Protein AF-0000000074027442 (afdb_homodimer)

Organism: NCBI:txid312168

Solvent-accessible surface area (backbone atoms only — not comparable to full-atom values): 15050 Å² total; per-residue (Å²): 118,60,79,64,65,45,50,24,51,54,37,42,52,52,26,53,53,22,44,50,54,38,48,54,45,51,54,45,58,74,74,43,85,68,52,73,50,35,48,34,10,47,52,36,33,47,49,35,27,52,52,31,47,38,49,21,50,38,41,47,37,37,67,71,70,48,75,85,58,88,45,59,66,49,28,46,51,53,33,32,75,72,61,64,40,84,58,50,67,60,54,52,48,47,54,57,50,59,71,50,52,66,49,37,74,38,62,69,56,35,52,52,51,50,50,43,38,70,74,46,49,50,61,55,52,51,52,40,51,55,49,49,48,54,53,52,51,54,56,56,66,74,90,120,59,78,64,63,46,50,23,51,54,38,42,52,51,26,51,54,23,43,50,54,38,48,54,46,51,55,45,58,75,73,44,84,69,52,72,49,37,48,33,10,47,51,36,33,48,50,33,26,53,53,31,47,38,48,22,49,37,39,46,38,37,66,73,68,49,77,86,56,87,45,58,67,48,28,47,52,52,33,34,75,72,61,63,41,84,59,50,66,59,55,55,48,48,53,57,52,60,72,50,53,65,50,38,73,37,62,70,56,34,52,51,52,50,51,43,38,68,74,48,49,50,58,54,50,51,50,40,50,54,48,48,48,54,52,51,52,52,56,57,65,74,89

Sequence (286 aa):
MDFQDTRWIQRFNNYKKALKQLEEAVELMGKRELTNLEKQGVIQAFEYTHELAWKTLKDFLENRGNTNIYGSRDATKEAFTLGLIENGEVWMQMIKSRNITSHTYDEGTADEIIGLIKDSYFEVFEEFRIKMNEFQREESKKLMDFQDTRWIQRFNNYKKALKQLEEAVELMGKRELTNLEKQGVIQAFEYTHELAWKTLKDFLENRGNTNIYGSRDATKEAFTLGLIENGEVWMQMIKSRNITSHTYDEGTADEIIGLIKDSYFEVFEEFRIKMNEFQREESKKL

Foldseek 3Di:
DDPLLVVLVVLLVVLVVLLVQLVVLLVVVVVDPDDLVSLLVNLVSLLVNLVSLLVSLQSVVVVVPDNPQDDSLSSLVVCCVVVLFPCSVLSVVSVVLSVCSVVVVPVVSSVVSSVSSNPPVSVRSVVNSVSVVVVVVVVVVVD/DDPLLVVLVVLLVVLVVLLVQLVVLLVVVVVDPDDLVSLLVNLVSLLVNLVSLLVSLQSVVVVVPDNPQDDSLSSLVVCCVVPLFPCSVLSVVSVVLSVCSVVVVPVVSSVVSSVSSNPPVSVRSVVNSVSVVVVVVVVVVVD

InterPro domains:
  IPR010235 Probable ribonuclease HepT [PF08780] (10-133)
  IPR010235 Probable ribonuclease HepT [TIGR01987] (11-129)

Structure (mmCIF, N/CA/C/O backbone):
data_AF-0000000074027442-model_v1
#
loop_
_entity.id
_entity.type
_entity.pdbx_description
1 polymer 'Nucleotidyltransferase substrate binding protein, HI0074 family'
#
loop_
_atom_site.group_PDB
_atom_site.id
_atom_site.type_symbol
_atom_site.label_atom_id
_atom_site.label_alt_id
_atom_site.label_comp_id
_atom_site.label_asym_id
_atom_site.label_entity_id
_atom_site.label_seq_id
_atom_site.pdbx_PDB_ins_code
_atom_site.Cartn_x
_atom_site.Cartn_y
_atom_site.Cartn_z
_atom_site.occupancy
_atom_site.B_iso_or_equiv
_atom_site.auth_seq_id
_atom_site.auth_comp_id
_atom_site.auth_asym_id
_atom_site.auth_atom_id
_atom_site.pdbx_PDB_model_num
ATOM 1 N N . MET A 1 1 ? 6.66 33.875 -3.982 1 46.03 1 MET A N 1
ATO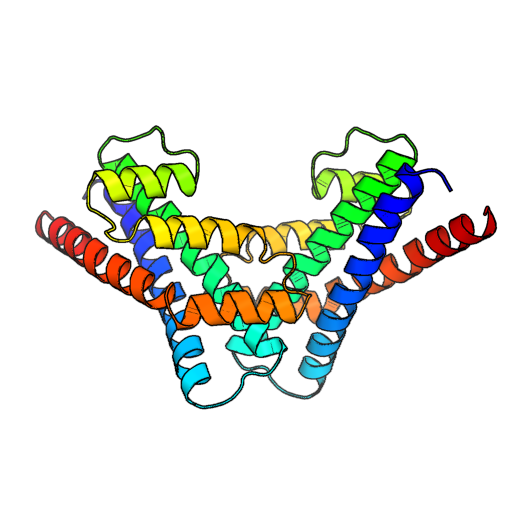M 2 C CA . MET A 1 1 ? 6.887 32.562 -3.371 1 46.03 1 MET A CA 1
ATOM 3 C C . MET A 1 1 ? 7.914 31.766 -4.164 1 46.03 1 MET A C 1
ATOM 5 O O . MET A 1 1 ? 7.789 31.625 -5.379 1 46.03 1 MET A O 1
ATOM 9 N N . ASP A 1 2 ? 9 31.516 -3.623 1 53.19 2 ASP A N 1
ATOM 10 C CA . ASP A 1 2 ? 10.055 30.812 -4.352 1 53.19 2 ASP A CA 1
ATOM 11 C C . ASP A 1 2 ? 9.633 29.391 -4.707 1 53.19 2 ASP A C 1
ATOM 13 O O . ASP A 1 2 ? 8.711 28.844 -4.109 1 53.19 2 ASP A O 1
ATOM 17 N N . PHE A 1 3 ? 10.055 28.938 -5.855 1 52.28 3 PHE A N 1
ATOM 18 C CA . PHE A 1 3 ? 9.75 27.672 -6.508 1 52.28 3 PHE A CA 1
ATOM 19 C C . PHE A 1 3 ? 9.719 26.531 -5.492 1 52.28 3 PHE A C 1
ATOM 21 O O . PHE A 1 3 ? 8.906 25.609 -5.605 1 52.28 3 PHE A O 1
ATOM 28 N N . GLN A 1 4 ? 10.633 26.562 -4.465 1 55.62 4 GLN A N 1
ATOM 29 C CA . GLN A 1 4 ? 10.781 25.531 -3.438 1 55.62 4 GLN A CA 1
ATOM 30 C C . GLN A 1 4 ? 9.602 25.547 -2.465 1 55.62 4 GLN A C 1
ATOM 32 O O . GLN A 1 4 ? 9.211 24.516 -1.935 1 55.62 4 GLN A O 1
ATOM 37 N N . ASP A 1 5 ? 8.992 26.875 -2.305 1 61.25 5 ASP A N 1
ATOM 38 C CA . ASP A 1 5 ? 7.867 27.047 -1.391 1 61.25 5 ASP A CA 1
ATOM 39 C C . ASP A 1 5 ? 6.633 26.297 -1.879 1 61.25 5 ASP A C 1
ATOM 41 O O . ASP A 1 5 ? 5.848 25.797 -1.072 1 61.25 5 ASP A O 1
ATOM 45 N N . THR A 1 6 ? 6.816 25.828 -3.072 1 80.94 6 THR A N 1
ATOM 46 C CA . THR A 1 6 ? 5.613 25.359 -3.742 1 80.94 6 THR A CA 1
ATOM 47 C C . THR A 1 6 ? 5.508 23.844 -3.654 1 80.94 6 THR A C 1
ATOM 49 O O . THR A 1 6 ? 4.406 23.281 -3.639 1 80.94 6 THR A O 1
ATOM 52 N N . ARG A 1 7 ? 6.672 23.25 -3.305 1 90 7 ARG A N 1
ATOM 53 C CA . ARG A 1 7 ? 6.645 21.797 -3.381 1 90 7 ARG A CA 1
ATOM 54 C C . ARG A 1 7 ? 5.871 21.203 -2.209 1 90 7 ARG A C 1
ATOM 56 O O . ARG A 1 7 ? 4.98 20.359 -2.402 1 90 7 ARG A O 1
ATOM 63 N N . TRP A 1 8 ? 6.191 21.719 -1.031 1 94.12 8 TRP A N 1
ATOM 64 C CA . TRP A 1 8 ? 5.516 21.125 0.121 1 94.12 8 TRP A CA 1
ATOM 65 C C . TRP A 1 8 ? 4.039 21.5 0.136 1 94.12 8 TRP A C 1
ATOM 67 O O . TRP A 1 8 ? 3.199 20.734 0.613 1 94.12 8 TRP A O 1
ATOM 77 N N . ILE A 1 9 ? 3.723 22.625 -0.482 1 94.88 9 ILE A N 1
ATOM 78 C CA . ILE A 1 9 ? 2.332 23.047 -0.538 1 94.88 9 ILE A CA 1
ATOM 79 C C . ILE A 1 9 ? 1.546 22.156 -1.484 1 94.88 9 ILE A C 1
ATOM 81 O O . ILE A 1 9 ? 0.416 21.75 -1.184 1 94.88 9 ILE A O 1
ATOM 85 N N . GLN A 1 10 ? 2.197 21.891 -2.576 1 94.75 10 GLN A N 1
ATOM 86 C CA . GLN A 1 10 ? 1.561 20.969 -3.521 1 94.75 10 GLN A CA 1
ATOM 87 C C . GLN A 1 10 ? 1.337 19.594 -2.898 1 94.75 10 GLN A C 1
ATOM 89 O O . GLN A 1 10 ? 0.254 19.031 -3.023 1 94.75 10 GLN A O 1
ATOM 94 N N . ARG A 1 11 ? 2.355 19.156 -2.248 1 96.44 11 ARG A N 1
ATOM 95 C CA . ARG A 1 11 ? 2.25 17.859 -1.593 1 96.44 11 ARG A CA 1
ATOM 96 C C . ARG A 1 11 ? 1.223 17.891 -0.466 1 96.44 11 ARG A C 1
ATOM 98 O O . ARG A 1 11 ? 0.469 16.938 -0.276 1 96.44 11 ARG A O 1
ATOM 105 N N . PHE A 1 12 ? 1.223 18.984 0.232 1 97.56 12 PHE A N 1
ATOM 106 C CA . PHE A 1 12 ? 0.261 19.156 1.313 1 97.56 12 PHE A CA 1
ATOM 107 C C . PHE A 1 12 ? -1.165 19.156 0.778 1 97.56 12 PHE A C 1
ATOM 109 O O . PHE A 1 12 ? -2.064 18.594 1.405 1 97.56 12 PHE A O 1
ATOM 116 N N . ASN A 1 13 ? -1.374 19.703 -0.36 1 97 13 ASN A N 1
ATOM 117 C CA . ASN A 1 13 ? -2.695 19.672 -0.977 1 97 13 ASN A CA 1
ATOM 118 C C . ASN A 1 13 ? -3.113 18.234 -1.324 1 97 13 ASN A C 1
ATOM 120 O O . ASN A 1 13 ? -4.277 17.875 -1.153 1 97 13 ASN A O 1
ATOM 124 N N . ASN A 1 14 ? -2.188 17.484 -1.789 1 96.94 14 ASN A N 1
ATOM 125 C CA . ASN A 1 14 ? -2.479 16.078 -2.041 1 96.94 14 ASN A CA 1
ATOM 126 C C . ASN A 1 14 ? -2.771 15.32 -0.746 1 96.94 14 ASN A C 1
ATOM 128 O O . ASN A 1 14 ? -3.633 14.445 -0.716 1 96.94 14 ASN A O 1
ATOM 132 N N . TYR A 1 15 ? -2.047 15.734 0.297 1 98.25 15 TYR A N 1
ATOM 133 C CA . TYR A 1 15 ? -2.297 15.164 1.615 1 98.25 15 TYR A CA 1
ATOM 134 C C . TYR A 1 15 ? -3.734 15.414 2.055 1 98.25 15 TYR A C 1
ATOM 136 O O . TYR A 1 15 ? -4.398 14.516 2.568 1 98.25 15 TYR A O 1
ATOM 144 N N . LYS A 1 16 ? -4.18 16.594 1.825 1 98.31 16 LYS A N 1
ATOM 145 C CA . LYS A 1 16 ? -5.543 16.938 2.219 1 98.31 16 LYS A CA 1
ATOM 146 C C . LYS A 1 16 ? -6.566 16.094 1.467 1 98.31 16 LYS A C 1
ATOM 148 O O . LYS A 1 16 ? -7.562 15.656 2.045 1 98.31 16 LYS A O 1
ATOM 153 N N . LYS A 1 17 ? -6.277 15.867 0.228 1 97.5 17 LYS A N 1
ATOM 154 C CA . LYS A 1 17 ? -7.16 15.008 -0.55 1 97.5 17 LYS A CA 1
ATOM 155 C C . LYS A 1 17 ? -7.16 13.578 -0.001 1 97.5 17 LYS A C 1
ATOM 157 O O . LYS A 1 17 ? -8.219 12.969 0.147 1 97.5 17 LYS A O 1
ATOM 162 N N . ALA A 1 18 ? -6 13.086 0.286 1 98.25 18 ALA A N 1
ATOM 163 C CA . ALA A 1 18 ? -5.852 11.742 0.843 1 98.25 18 ALA A CA 1
ATOM 164 C C . ALA A 1 18 ? -6.539 11.633 2.201 1 98.25 18 ALA A C 1
ATOM 166 O O . ALA A 1 18 ? -7.246 10.664 2.469 1 98.25 18 ALA A O 1
ATOM 167 N N . LEU A 1 19 ? -6.348 12.633 3.002 1 98.62 19 LEU A N 1
ATOM 168 C CA . LEU A 1 19 ? -6.93 12.641 4.34 1 98.62 19 LEU A CA 1
ATOM 169 C C . LEU A 1 19 ? -8.453 12.633 4.27 1 98.62 19 LEU A C 1
ATOM 171 O O . LEU A 1 19 ? -9.117 12.023 5.109 1 98.62 19 LEU A O 1
ATOM 175 N N . LYS A 1 20 ? -9 13.328 3.318 1 98.19 20 LYS A N 1
ATOM 176 C CA . LYS A 1 20 ? -10.453 13.344 3.15 1 98.19 20 LYS A CA 1
ATOM 177 C C . LYS A 1 20 ? -10.992 11.945 2.889 1 98.19 20 LYS A C 1
ATOM 179 O O . LYS A 1 20 ? -12.055 11.578 3.404 1 98.19 20 LYS A O 1
ATOM 184 N N . GLN A 1 21 ? -10.289 11.18 2.117 1 97.44 21 GLN A N 1
ATOM 185 C CA . GLN A 1 21 ? -10.695 9.805 1.86 1 97.44 21 GLN A CA 1
ATOM 186 C C . GLN A 1 21 ? -10.648 8.969 3.137 1 97.44 21 GLN A C 1
ATOM 188 O O . GLN A 1 21 ? -11.547 8.164 3.396 1 97.44 21 GLN A O 1
ATOM 193 N N . LEU A 1 22 ? -9.633 9.156 3.895 1 98.56 22 LEU A N 1
ATOM 194 C CA . LEU A 1 22 ? -9.516 8.438 5.16 1 98.56 22 LEU A CA 1
ATOM 195 C C . LEU A 1 22 ? -10.625 8.852 6.125 1 98.56 22 LEU A C 1
ATOM 197 O O . LEU A 1 22 ? -11.164 8.016 6.852 1 98.56 22 LEU A O 1
ATOM 201 N N . GLU A 1 23 ? -10.93 10.117 6.102 1 98.56 23 GLU A N 1
ATOM 202 C CA . GLU A 1 23 ? -12.016 10.633 6.93 1 98.56 23 GLU A CA 1
ATOM 203 C C . GLU A 1 23 ? -13.344 9.953 6.59 1 98.56 23 GLU A C 1
ATOM 205 O O . GLU A 1 23 ? -14.078 9.539 7.488 1 98.56 23 GLU A O 1
ATOM 210 N N . GLU A 1 24 ? -13.594 9.844 5.359 1 97.62 24 GLU A N 1
ATOM 211 C CA . GLU A 1 24 ? -14.812 9.18 4.914 1 97.62 24 GLU A CA 1
ATOM 212 C C . GLU A 1 24 ? -14.859 7.73 5.379 1 97.62 24 GLU A C 1
ATOM 214 O O . GLU A 1 24 ? -15.914 7.234 5.781 1 97.62 24 GLU A O 1
ATOM 219 N N . ALA A 1 25 ? -13.766 7.082 5.324 1 98.06 25 ALA A N 1
ATOM 220 C CA . ALA A 1 25 ? -13.68 5.691 5.766 1 98.06 25 ALA A CA 1
ATOM 221 C C . ALA A 1 25 ? -13.922 5.578 7.266 1 98.06 25 ALA A C 1
ATOM 223 O O . ALA A 1 25 ? -14.672 4.699 7.715 1 98.06 25 ALA A O 1
ATOM 224 N N . VAL A 1 26 ? -13.32 6.434 8.008 1 98 26 VAL A N 1
ATOM 225 C CA . VAL A 1 26 ? -13.461 6.422 9.461 1 98 26 VAL A CA 1
ATOM 226 C 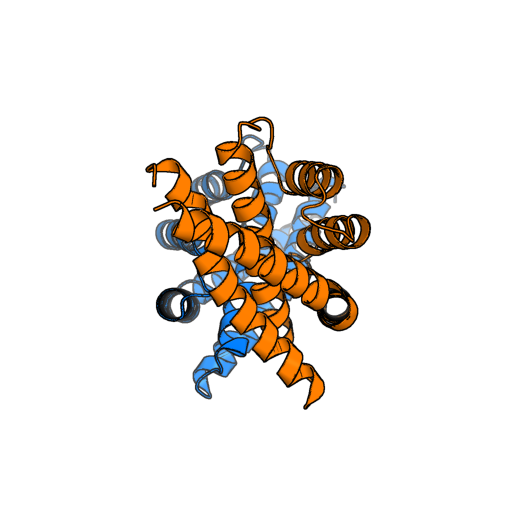C . VAL A 1 26 ? -14.914 6.703 9.836 1 98 26 VAL A C 1
ATOM 228 O O . VAL A 1 26 ? -15.461 6.078 10.75 1 98 26 VAL A O 1
ATOM 231 N N . GLU A 1 27 ? -15.492 7.637 9.133 1 97.81 27 GLU A N 1
ATOM 232 C CA . GLU A 1 27 ? -16.906 7.938 9.367 1 97.81 27 GLU A CA 1
ATOM 233 C C . GLU A 1 27 ? -17.781 6.719 9.102 1 97.81 27 GLU A C 1
ATOM 235 O O . GLU A 1 27 ? -18.719 6.441 9.859 1 97.81 27 GLU A O 1
ATOM 240 N N . LEU A 1 28 ? -17.484 6.035 8.102 1 97.81 28 LEU A N 1
ATOM 241 C CA . LEU A 1 28 ? -18.234 4.844 7.742 1 97.81 28 LEU A CA 1
ATOM 242 C C . LEU A 1 28 ? -18.125 3.773 8.82 1 97.81 28 LEU A C 1
ATOM 244 O O . LEU A 1 28 ? -19.078 3.064 9.109 1 97.81 28 LEU A O 1
ATOM 248 N N . MET A 1 29 ? -16.953 3.658 9.391 1 96.88 29 MET A N 1
ATOM 249 C CA . MET A 1 29 ? -16.703 2.691 10.461 1 96.88 29 MET A CA 1
ATOM 250 C C . MET A 1 29 ? -17.625 2.939 11.648 1 96.88 29 MET A C 1
ATOM 252 O O . MET A 1 29 ? -17.953 2.014 12.391 1 96.88 29 MET A O 1
ATOM 256 N N . GLY A 1 30 ? -17.953 4.176 11.797 1 95.81 30 GLY A N 1
ATOM 257 C CA . GLY A 1 30 ? -18.859 4.531 12.891 1 95.81 30 GLY A CA 1
ATOM 258 C C . GLY A 1 30 ? -20.297 4.191 12.609 1 95.81 30 GLY A C 1
ATOM 259 O O . GLY A 1 30 ? -21.125 4.164 13.523 1 95.81 30 GLY A O 1
ATOM 260 N N . LYS A 1 31 ? -20.609 3.875 11.359 1 97.19 31 LYS A N 1
ATOM 261 C CA . LYS A 1 31 ? -22 3.672 10.961 1 97.19 31 LYS A CA 1
ATOM 262 C C . LYS A 1 31 ? -22.328 2.186 10.859 1 97.19 31 LYS A C 1
ATOM 264 O O . LYS A 1 31 ? -23.469 1.779 11.109 1 97.19 31 LYS A O 1
ATOM 269 N N . ARG A 1 32 ? -21.359 1.381 10.43 1 96.75 32 ARG A N 1
ATOM 270 C CA . ARG A 1 32 ? -21.562 -0.052 10.25 1 96.75 32 ARG A CA 1
ATOM 271 C C . ARG A 1 32 ? -20.234 -0.8 10.211 1 96.75 32 ARG A C 1
ATOM 273 O O . ARG A 1 32 ? -19.172 -0.185 10.094 1 96.75 32 ARG A O 1
ATOM 280 N N . GLU A 1 33 ? -20.375 -2.07 10.305 1 96.69 33 GLU A N 1
ATOM 281 C CA . GLU A 1 33 ? -19.188 -2.902 10.133 1 96.69 33 GLU A CA 1
ATOM 282 C C . GLU A 1 33 ? -18.719 -2.895 8.68 1 96.69 33 GLU A C 1
ATOM 284 O O . GLU A 1 33 ? -19.531 -2.949 7.754 1 96.69 33 GLU A O 1
ATOM 289 N N . LEU A 1 34 ? -17.531 -2.83 8.523 1 97.44 34 LEU A N 1
ATOM 290 C CA . LEU A 1 34 ? -16.953 -2.834 7.184 1 97.44 34 LEU A CA 1
ATOM 291 C C . LEU A 1 34 ? -16.781 -4.262 6.676 1 97.44 34 LEU A C 1
ATOM 293 O O . LEU A 1 34 ? -16.453 -5.16 7.449 1 97.44 34 LEU A O 1
ATOM 297 N N . THR A 1 35 ? -17 -4.434 5.355 1 97 35 THR A N 1
ATOM 298 C CA . THR A 1 35 ? -16.625 -5.691 4.73 1 97 35 THR A CA 1
ATOM 299 C C . THR A 1 35 ? -15.102 -5.84 4.699 1 97 35 THR A C 1
ATOM 301 O O . THR A 1 35 ? -14.375 -4.863 4.906 1 97 35 THR A O 1
ATOM 304 N N . ASN A 1 36 ? -14.609 -6.988 4.473 1 96.94 36 ASN A N 1
ATOM 305 C CA . ASN A 1 36 ? -13.172 -7.219 4.395 1 96.94 36 ASN A CA 1
ATOM 306 C C . ASN A 1 36 ? -12.523 -6.344 3.324 1 96.94 36 ASN A C 1
ATOM 308 O O . ASN A 1 36 ? -11.445 -5.785 3.543 1 96.94 36 ASN A O 1
ATOM 312 N N . LEU A 1 37 ? -13.203 -6.246 2.227 1 98 37 LEU A N 1
ATOM 313 C CA . LEU A 1 37 ? -12.672 -5.426 1.141 1 98 37 LEU A CA 1
ATOM 314 C C . LEU A 1 37 ? -12.617 -3.959 1.544 1 98 37 LEU A C 1
ATOM 316 O O . LEU A 1 37 ? -11.641 -3.264 1.236 1 98 37 LEU A O 1
ATOM 320 N N . GLU A 1 38 ? -13.633 -3.5 2.23 1 98.38 38 GLU A N 1
ATOM 321 C CA . GLU A 1 38 ? -13.641 -2.129 2.73 1 98.38 38 GLU A CA 1
ATOM 322 C C . GLU A 1 38 ? -12.539 -1.903 3.756 1 98.38 38 GLU A C 1
ATOM 324 O O . GLU A 1 38 ? -11.914 -0.841 3.777 1 98.38 38 GLU A O 1
ATOM 329 N N . LYS A 1 39 ? -12.305 -2.9 4.562 1 98.44 39 LYS A N 1
ATOM 330 C CA . LYS A 1 39 ? -11.203 -2.812 5.52 1 98.44 39 LYS A CA 1
ATOM 331 C C . LYS A 1 39 ? -9.867 -2.609 4.809 1 98.44 39 LYS A C 1
ATOM 333 O O . LYS A 1 39 ? -9.062 -1.778 5.223 1 98.44 39 LYS A O 1
ATOM 338 N N . GLN A 1 40 ? -9.719 -3.314 3.754 1 98.44 40 GLN A N 1
ATOM 339 C CA . GLN A 1 40 ? -8.5 -3.148 2.961 1 98.44 40 GLN A CA 1
ATOM 340 C C . GLN A 1 40 ? -8.422 -1.746 2.365 1 98.44 40 GLN A C 1
ATOM 342 O O . GLN A 1 40 ? -7.332 -1.189 2.219 1 98.44 40 GLN A O 1
ATOM 347 N N . GLY A 1 41 ? -9.602 -1.254 2.041 1 98.56 41 GLY A N 1
ATOM 348 C CA . GLY A 1 41 ? -9.641 0.114 1.548 1 98.56 41 GLY A CA 1
ATOM 349 C C . GLY A 1 41 ? -9.172 1.13 2.574 1 98.56 41 GLY A C 1
ATOM 350 O O . GLY A 1 41 ? -8.469 2.086 2.236 1 98.56 41 GLY A O 1
ATOM 351 N N . VAL A 1 42 ? -9.562 0.924 3.822 1 98.69 42 VAL A N 1
ATOM 352 C CA . VAL A 1 42 ? -9.125 1.796 4.906 1 98.69 42 VAL A CA 1
ATOM 353 C C . VAL A 1 42 ? -7.602 1.755 5.02 1 98.69 42 VAL A C 1
ATOM 355 O O . VAL A 1 42 ? -6.957 2.795 5.156 1 98.69 42 VAL A O 1
ATOM 358 N N . ILE A 1 43 ? -7.086 0.59 4.961 1 98.75 43 ILE A N 1
ATOM 359 C CA . ILE A 1 43 ? -5.645 0.396 5.086 1 98.75 43 ILE A CA 1
ATOM 360 C C . ILE A 1 43 ? -4.93 1.091 3.93 1 98.75 43 ILE A C 1
ATOM 362 O O . ILE A 1 43 ? -3.908 1.753 4.133 1 98.75 43 ILE A O 1
ATOM 366 N N . GLN A 1 44 ? -5.445 1.017 2.736 1 98.5 44 GLN A N 1
ATOM 367 C CA . GLN A 1 44 ? -4.871 1.698 1.581 1 98.5 44 GLN A CA 1
ATOM 368 C C . GLN A 1 44 ? -4.863 3.211 1.781 1 98.5 44 GLN A C 1
ATOM 370 O O . GLN A 1 44 ? -3.854 3.871 1.532 1 98.5 44 GLN A O 1
ATOM 375 N N . ALA A 1 45 ? -5.996 3.746 2.234 1 98.5 45 ALA A N 1
ATOM 376 C CA . ALA A 1 45 ? -6.094 5.18 2.494 1 98.5 45 ALA A CA 1
ATOM 377 C C . ALA A 1 45 ? -5.074 5.621 3.539 1 98.5 45 ALA A C 1
ATOM 379 O O . ALA A 1 45 ? -4.457 6.68 3.408 1 98.5 45 ALA A O 1
ATOM 380 N N . PHE A 1 46 ? -4.938 4.77 4.512 1 98.69 46 PHE A N 1
ATOM 381 C CA . PHE A 1 46 ? -3.945 5.035 5.547 1 98.69 46 PHE A CA 1
ATOM 382 C C . PHE A 1 46 ? -2.543 5.078 4.953 1 98.69 46 PHE A C 1
ATOM 384 O O . PHE A 1 46 ? -1.762 5.98 5.258 1 98.69 46 PHE A O 1
ATOM 391 N N . GLU A 1 47 ? -2.262 4.141 4.102 1 98.38 47 GLU A N 1
ATOM 392 C CA . GLU A 1 47 ? -0.925 4.035 3.521 1 98.38 47 GLU A CA 1
ATOM 393 C C . GLU A 1 47 ? -0.555 5.309 2.762 1 98.38 47 GLU A C 1
ATOM 395 O O . GLU A 1 47 ? 0.489 5.91 3.021 1 98.38 47 GLU A O 1
ATOM 400 N N . TYR A 1 48 ? -1.428 5.699 1.825 1 98.19 48 TYR A N 1
ATOM 401 C CA . TYR A 1 48 ? -1.011 6.84 1.02 1 98.19 48 TYR A CA 1
ATOM 402 C C . TYR A 1 48 ? -1.112 8.133 1.816 1 98.19 48 TYR A C 1
ATOM 404 O O . TYR A 1 48 ? -0.383 9.094 1.55 1 98.19 48 TYR A O 1
ATOM 412 N N . THR A 1 49 ? -1.988 8.211 2.848 1 98.62 49 THR A N 1
ATOM 413 C CA . THR A 1 49 ? -2.045 9.391 3.707 1 98.62 49 THR A CA 1
ATOM 414 C C . THR A 1 49 ? -0.751 9.539 4.504 1 98.62 49 THR A C 1
ATOM 416 O O . THR A 1 49 ? -0.181 10.633 4.57 1 98.62 49 THR A O 1
ATOM 419 N N . HIS A 1 50 ? -0.315 8.445 5.059 1 98.44 50 HIS A N 1
ATOM 420 C CA . HIS A 1 50 ? 0.936 8.453 5.809 1 98.44 50 HIS A CA 1
ATOM 421 C C . HIS A 1 50 ? 2.109 8.844 4.918 1 98.44 50 HIS A C 1
ATOM 423 O O . HIS A 1 50 ? 2.971 9.625 5.324 1 98.44 50 HIS A O 1
ATOM 429 N N . GLU A 1 51 ? 2.133 8.305 3.717 1 97.44 51 GLU A N 1
ATOM 430 C CA . GLU A 1 51 ? 3.197 8.609 2.768 1 97.44 51 GLU A CA 1
ATOM 431 C C . GLU A 1 51 ? 3.25 10.102 2.459 1 97.44 51 GLU A C 1
ATOM 433 O O . GLU A 1 51 ? 4.32 10.711 2.502 1 97.44 51 GLU A O 1
ATOM 438 N N . LEU A 1 52 ? 2.127 10.648 2.188 1 97.69 52 LEU A N 1
ATOM 439 C CA . LEU A 1 52 ? 2.055 12.062 1.852 1 97.69 52 LEU A CA 1
ATOM 440 C C . LEU A 1 52 ? 2.404 12.93 3.059 1 97.69 52 LEU A C 1
ATOM 442 O O . LEU A 1 52 ? 3.008 13.992 2.912 1 97.69 52 LEU A O 1
ATOM 446 N N . ALA A 1 53 ? 2.045 12.445 4.246 1 97.88 53 ALA A N 1
ATOM 447 C CA . ALA A 1 53 ? 2.316 13.203 5.465 1 97.88 53 ALA A CA 1
ATOM 448 C C . ALA A 1 53 ? 3.816 13.367 5.684 1 97.88 53 ALA A C 1
ATOM 450 O O . ALA A 1 53 ? 4.309 14.492 5.812 1 97.88 53 ALA A O 1
ATOM 451 N N . TRP A 1 54 ? 4.57 12.258 5.68 1 97 54 TRP A N 1
ATOM 452 C CA . TRP A 1 54 ? 5.992 12.375 5.992 1 97 54 TRP A CA 1
ATOM 453 C C . TRP A 1 54 ? 6.746 13.055 4.859 1 97 54 TRP A C 1
ATOM 455 O O . TRP A 1 54 ? 7.734 13.758 5.094 1 97 54 TRP A O 1
ATOM 465 N N . LYS A 1 55 ? 6.266 12.906 3.623 1 96.56 55 LYS A N 1
ATOM 466 C CA . LYS A 1 55 ? 6.898 13.594 2.5 1 96.56 55 LYS A CA 1
ATOM 467 C C . LYS A 1 55 ? 6.652 15.094 2.562 1 96.56 55 LYS A C 1
ATOM 469 O O . LYS A 1 55 ? 7.52 15.891 2.189 1 96.56 55 LYS A O 1
ATOM 474 N N . THR A 1 56 ? 5.43 15.445 2.916 1 97.06 56 THR A N 1
ATOM 475 C CA . THR A 1 56 ? 5.145 16.859 3.139 1 97.06 56 THR A CA 1
ATOM 476 C C . THR A 1 56 ? 6.074 17.438 4.203 1 97.06 56 THR A C 1
ATOM 478 O O . THR A 1 56 ? 6.656 18.516 4.008 1 97.06 56 THR A O 1
ATOM 481 N N . LEU A 1 57 ? 6.184 16.719 5.293 1 95.88 57 LEU A N 1
ATOM 482 C CA . LEU A 1 57 ? 7.082 17.141 6.367 1 95.88 57 LEU A CA 1
ATOM 483 C C . LEU A 1 57 ? 8.508 17.297 5.852 1 95.88 57 LEU A C 1
ATOM 485 O O . LEU A 1 57 ? 9.172 18.297 6.152 1 95.88 57 LEU A O 1
ATOM 489 N N . LYS A 1 58 ? 8.93 16.297 5.117 1 95.62 58 LYS A N 1
ATOM 490 C CA . LYS A 1 58 ? 10.281 16.328 4.562 1 95.62 58 LYS A CA 1
ATOM 491 C C . LYS A 1 58 ? 10.492 17.562 3.682 1 95.62 58 LYS A C 1
ATOM 493 O O . LYS A 1 58 ? 11.461 18.297 3.859 1 95.62 58 LYS A O 1
ATOM 498 N N . ASP A 1 59 ? 9.617 17.781 2.721 1 95.25 59 ASP A N 1
ATOM 499 C CA . ASP A 1 59 ? 9.711 18.922 1.817 1 95.25 59 ASP A CA 1
ATOM 500 C C . ASP A 1 59 ? 9.695 20.234 2.594 1 95.25 59 ASP A C 1
ATOM 502 O O . ASP A 1 59 ? 10.422 21.172 2.256 1 95.25 59 ASP A O 1
ATOM 506 N N . PHE A 1 60 ? 8.797 20.312 3.564 1 95.06 60 PHE A N 1
ATOM 507 C CA . PHE A 1 60 ? 8.68 21.5 4.395 1 95.06 60 PHE A CA 1
ATOM 508 C C . PHE A 1 60 ? 9.992 21.781 5.121 1 95.06 60 PHE A C 1
ATOM 510 O O . PHE A 1 60 ? 10.477 22.922 5.121 1 95.06 60 PHE A O 1
ATOM 517 N N . LEU A 1 61 ? 10.57 20.766 5.715 1 94.06 61 LEU A N 1
ATOM 518 C CA . LEU A 1 61 ? 11.805 20.906 6.484 1 94.06 61 LEU A CA 1
ATOM 519 C C . LEU A 1 61 ? 12.984 21.219 5.574 1 94.06 61 LEU A C 1
ATOM 521 O O . LEU A 1 61 ? 13.852 22.031 5.93 1 94.06 61 LEU A O 1
ATOM 525 N N . GLU A 1 62 ? 12.977 20.562 4.441 1 92.69 62 GLU A N 1
ATOM 526 C CA . GLU A 1 62 ? 14.016 20.875 3.465 1 92.69 62 GLU A CA 1
ATOM 527 C C . GLU A 1 62 ? 13.945 22.328 3.014 1 92.69 62 GLU A C 1
ATOM 529 O O . GLU A 1 62 ? 14.977 22.984 2.828 1 92.69 62 GLU A O 1
ATOM 534 N N . ASN A 1 63 ? 12.766 22.719 2.783 1 90.06 63 ASN A N 1
ATOM 535 C CA . ASN A 1 63 ? 12.547 24.125 2.412 1 90.06 63 ASN A CA 1
ATOM 536 C C . ASN A 1 63 ? 13.086 25.078 3.475 1 90.06 63 ASN A C 1
ATOM 538 O O . ASN A 1 63 ? 13.43 26.219 3.17 1 90.06 63 ASN A O 1
ATOM 542 N N . ARG A 1 64 ? 13.242 24.641 4.645 1 88.31 64 ARG A N 1
ATOM 543 C CA . ARG A 1 64 ? 13.703 25.469 5.754 1 88.31 64 ARG A CA 1
ATOM 544 C C . ARG A 1 64 ? 15.164 25.172 6.082 1 88.31 64 ARG A C 1
ATOM 546 O O . ARG A 1 64 ? 15.672 25.609 7.117 1 88.31 64 ARG A O 1
ATOM 553 N N . GLY A 1 65 ? 15.789 24.281 5.262 1 88.31 65 GLY A N 1
ATOM 554 C CA . GLY A 1 65 ? 17.234 24.125 5.348 1 88.31 65 GLY A CA 1
ATOM 555 C C . GLY A 1 65 ? 17.672 22.812 5.965 1 88.31 65 GLY A C 1
ATOM 556 O O . GLY A 1 65 ? 18.875 22.547 6.078 1 88.31 65 GLY A O 1
ATOM 557 N N . ASN A 1 66 ? 16.719 22 6.402 1 86.62 66 ASN A N 1
ATOM 558 C CA . ASN A 1 66 ? 17.047 20.688 6.961 1 86.62 66 ASN A CA 1
ATOM 559 C C . ASN A 1 66 ? 17.047 19.609 5.887 1 86.62 66 ASN A C 1
ATOM 561 O O . ASN A 1 66 ? 15.984 19.094 5.504 1 86.62 66 ASN A O 1
ATOM 565 N N . THR A 1 67 ? 18.25 19.156 5.496 1 82.56 67 THR A N 1
ATOM 566 C CA . THR A 1 67 ? 18.344 18.281 4.324 1 82.56 67 THR A CA 1
ATOM 567 C C . THR A 1 67 ? 18.703 16.859 4.734 1 82.56 67 THR A C 1
ATOM 569 O O . THR A 1 67 ? 18.891 15.992 3.879 1 82.56 67 THR A O 1
ATOM 572 N N . ASN A 1 68 ? 18.75 16.547 5.953 1 87.69 68 ASN A N 1
ATOM 573 C CA . ASN A 1 68 ? 19.203 15.227 6.395 1 87.69 68 ASN A CA 1
ATOM 574 C C . ASN A 1 68 ? 18.031 14.32 6.746 1 87.69 68 ASN A C 1
ATOM 576 O O . ASN A 1 68 ? 18.062 13.617 7.758 1 87.69 68 ASN A O 1
ATOM 580 N N . ILE A 1 69 ? 16.984 14.43 5.957 1 91.81 69 ILE A N 1
ATOM 581 C CA . ILE A 1 69 ? 15.805 13.586 6.176 1 91.81 69 ILE A CA 1
ATOM 582 C C . ILE A 1 69 ? 15.727 12.523 5.078 1 91.81 69 ILE A C 1
ATOM 584 O O . ILE A 1 69 ? 15.477 12.844 3.914 1 91.81 69 ILE A O 1
ATOM 588 N N . TYR A 1 70 ? 15.883 11.25 5.438 1 91.56 70 TYR A N 1
ATOM 589 C CA . TYR A 1 70 ? 16.016 10.188 4.449 1 91.56 70 TYR A CA 1
ATOM 590 C C . TYR A 1 70 ? 14.781 9.297 4.445 1 91.56 70 TYR A C 1
ATOM 592 O O . TYR A 1 70 ? 14.578 8.508 3.518 1 91.56 70 TYR A O 1
ATOM 600 N N . GLY A 1 71 ? 13.961 9.398 5.523 1 95.12 71 GLY A N 1
ATOM 601 C CA . GLY A 1 71 ? 12.789 8.547 5.617 1 95.12 71 GLY A CA 1
ATOM 602 C C . GLY A 1 71 ? 11.773 9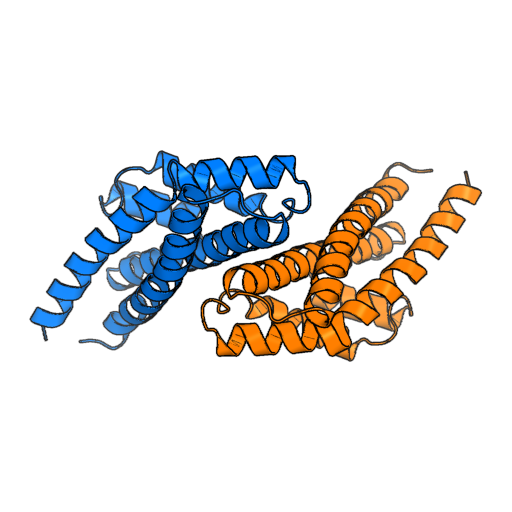.039 6.629 1 95.12 71 GLY A C 1
ATOM 603 O O . GLY A 1 71 ? 11.93 10.117 7.199 1 95.12 71 GLY A O 1
ATOM 604 N N . SER A 1 72 ? 10.75 8.258 6.723 1 96.75 72 SER A N 1
ATOM 605 C CA . SER A 1 72 ? 9.625 8.648 7.57 1 96.75 72 SER A CA 1
ATOM 606 C C . SER A 1 72 ? 10.055 8.766 9.031 1 96.75 72 SER A C 1
ATOM 608 O O . SER A 1 72 ? 9.578 9.641 9.758 1 96.75 72 SER A O 1
ATOM 610 N N . ARG A 1 73 ? 10.93 7.891 9.414 1 96.31 73 ARG A N 1
ATOM 611 C CA . ARG A 1 73 ? 11.383 7.922 10.797 1 96.31 73 ARG A CA 1
ATOM 612 C C . ARG A 1 73 ? 12.133 9.211 11.102 1 96.31 73 ARG A C 1
ATOM 614 O O . ARG A 1 73 ? 11.844 9.883 12.094 1 96.31 73 ARG A O 1
ATOM 621 N N . ASP A 1 74 ? 13.109 9.57 10.273 1 96.06 74 ASP A N 1
ATOM 622 C CA . ASP A 1 74 ? 13.859 10.812 10.43 1 96.06 74 ASP A CA 1
ATOM 623 C C . ASP A 1 74 ? 12.93 12.023 10.43 1 96.06 74 ASP A C 1
ATOM 625 O O . ASP A 1 74 ? 13.086 12.93 11.25 1 96.06 74 ASP A O 1
ATOM 629 N N . ALA A 1 75 ? 12.008 11.992 9.469 1 96.31 75 ALA A N 1
ATOM 630 C CA . ALA A 1 75 ? 11.055 13.094 9.344 1 96.31 75 ALA A CA 1
ATOM 631 C C . ALA A 1 75 ? 10.234 13.258 10.617 1 96.31 75 ALA A C 1
ATOM 633 O O . ALA A 1 75 ? 10.039 14.383 11.094 1 96.31 75 ALA A O 1
ATOM 634 N N . THR A 1 76 ? 9.797 12.133 11.164 1 96.5 76 THR A N 1
ATOM 635 C CA . THR A 1 76 ? 8.977 12.148 12.367 1 96.5 76 THR A CA 1
ATOM 636 C C . THR A 1 76 ? 9.766 12.688 13.555 1 96.5 76 THR A C 1
ATOM 638 O O . THR A 1 76 ? 9.289 13.555 14.281 1 96.5 76 THR A O 1
ATOM 641 N N . LYS A 1 77 ? 10.938 12.234 13.695 1 96.06 77 LYS A N 1
ATOM 642 C CA . LYS A 1 77 ? 11.773 12.672 14.812 1 96.06 77 LYS A CA 1
ATOM 643 C C . LYS A 1 77 ? 12.047 14.172 14.742 1 96.06 77 LYS A C 1
ATOM 645 O O . LYS A 1 77 ? 11.906 14.883 15.734 1 96.06 77 LYS A O 1
ATOM 650 N N . GLU A 1 78 ? 12.461 14.586 13.625 1 95.62 78 GLU A N 1
ATOM 651 C CA . GLU A 1 78 ? 12.766 16 13.438 1 95.62 78 GLU A CA 1
ATOM 652 C C . GLU A 1 78 ? 11.523 16.859 13.648 1 95.62 78 GLU A C 1
ATOM 654 O O . GLU A 1 78 ? 11.594 17.906 14.312 1 95.62 78 GLU A O 1
ATOM 659 N N . ALA A 1 79 ? 10.43 16.391 13.078 1 96 79 ALA A N 1
ATOM 660 C CA . ALA A 1 79 ? 9.172 17.125 13.211 1 96 79 ALA A CA 1
ATOM 661 C C . ALA A 1 79 ? 8.75 17.234 14.672 1 96 79 ALA A C 1
ATOM 663 O O . ALA A 1 79 ? 8.227 18.266 15.109 1 96 79 ALA A O 1
ATOM 664 N N . PHE A 1 80 ? 8.914 16.203 15.367 1 95.81 80 PHE A N 1
ATOM 665 C CA . PHE A 1 80 ? 8.594 16.203 16.781 1 95.81 80 PHE A CA 1
ATOM 666 C C . PHE A 1 80 ? 9.492 17.172 17.547 1 95.81 80 PHE A C 1
ATOM 668 O O . PHE A 1 80 ? 9.016 17.953 18.375 1 95.81 80 PHE A O 1
ATOM 675 N N . THR A 1 81 ? 10.766 17.141 17.266 1 94.88 81 THR A N 1
ATOM 676 C CA . THR A 1 81 ? 11.742 18 17.922 1 94.88 81 THR A CA 1
ATOM 677 C C . THR A 1 81 ? 11.414 19.469 17.688 1 94.88 81 THR A C 1
ATOM 679 O O . THR A 1 81 ? 11.57 20.297 18.594 1 94.88 81 THR A O 1
ATOM 682 N N . LEU A 1 82 ? 10.867 19.766 16.562 1 93.69 82 LEU A N 1
ATOM 683 C CA . LEU A 1 82 ? 10.609 21.141 16.172 1 93.69 82 LEU A CA 1
ATOM 684 C C . LEU A 1 82 ? 9.188 21.562 16.547 1 93.69 82 LEU A C 1
ATOM 686 O O . LEU A 1 82 ? 8.789 22.703 16.312 1 93.69 82 LEU A O 1
ATOM 690 N N . GLY A 1 83 ? 8.445 20.609 17 1 94 83 GLY A N 1
ATOM 691 C CA . GLY A 1 83 ? 7.109 20.922 17.469 1 94 83 GLY A CA 1
ATOM 692 C C . GLY A 1 83 ? 6.07 20.953 16.375 1 94 83 GLY A C 1
ATOM 693 O O . GLY A 1 83 ? 4.996 21.531 16.531 1 94 83 GLY A O 1
ATOM 694 N N . LEU A 1 84 ? 6.398 20.406 15.234 1 94.12 84 LEU A N 1
ATOM 695 C CA . LEU A 1 84 ? 5.457 20.344 14.125 1 94.12 84 LEU A CA 1
ATOM 696 C C . LEU A 1 84 ? 4.398 19.266 14.367 1 94.12 84 LEU A C 1
ATOM 698 O O . LEU A 1 84 ? 3.277 19.359 13.859 1 94.12 84 LEU A O 1
ATOM 702 N N . ILE A 1 85 ? 4.809 18.219 15.078 1 95.81 85 ILE A N 1
ATOM 703 C CA . ILE A 1 85 ? 3.861 17.219 15.547 1 95.81 85 ILE A CA 1
ATOM 704 C C . ILE A 1 85 ? 3.998 17.031 17.047 1 95.81 85 ILE A C 1
ATOM 706 O O . ILE A 1 85 ? 5.078 17.234 17.609 1 95.81 85 ILE A O 1
ATOM 710 N N . GLU A 1 86 ? 3.004 16.688 17.719 1 93.62 86 GLU A N 1
ATOM 711 C CA . GLU A 1 86 ? 3.008 16.609 19.188 1 93.62 86 GLU A CA 1
ATOM 712 C C . GLU A 1 86 ? 3.043 15.164 19.656 1 93.62 86 GLU A C 1
ATOM 714 O O . GLU A 1 86 ? 3.641 14.852 20.688 1 93.62 86 GLU A O 1
ATOM 719 N N . ASN A 1 87 ? 2.465 14.219 19.016 1 94.19 87 ASN A N 1
ATOM 720 C CA . ASN A 1 87 ? 2.359 12.82 19.438 1 94.19 87 ASN A CA 1
ATOM 721 C C . ASN A 1 87 ? 3.359 11.938 18.688 1 94.19 87 ASN A C 1
ATOM 723 O O . ASN A 1 87 ? 2.967 11.016 17.969 1 94.19 87 ASN A O 1
ATOM 727 N N . GLY A 1 88 ? 4.656 12.195 19 1 94.94 88 GLY A N 1
ATOM 728 C CA . GLY A 1 88 ? 5.723 11.484 18.312 1 94.94 88 GLY A CA 1
ATOM 729 C C . GLY A 1 88 ? 5.602 9.977 18.422 1 94.94 88 GLY A C 1
ATOM 730 O O . GLY A 1 88 ? 5.875 9.258 17.453 1 94.94 88 GLY A O 1
ATOM 731 N N . GLU A 1 89 ? 5.195 9.539 19.531 1 96.5 89 GLU A N 1
ATOM 732 C CA . GLU A 1 89 ? 5.059 8.102 19.75 1 96.5 89 GLU A CA 1
ATOM 733 C C . GLU A 1 89 ? 4.027 7.492 18.812 1 96.5 89 GLU A C 1
ATOM 735 O O . GLU A 1 89 ? 4.238 6.402 18.281 1 96.5 89 GLU A O 1
ATOM 740 N N . VAL A 1 90 ? 2.91 8.141 18.641 1 98.12 90 VAL A N 1
ATOM 741 C CA . VAL A 1 90 ? 1.862 7.66 17.734 1 98.12 90 VAL A CA 1
ATOM 742 C C . VAL A 1 90 ? 2.385 7.625 16.297 1 98.12 90 VAL A C 1
ATOM 744 O O . VAL A 1 90 ? 2.119 6.676 15.562 1 98.12 90 VAL A O 1
ATOM 747 N N . TRP A 1 91 ? 3.164 8.617 15.961 1 98 91 TRP A N 1
ATOM 748 C CA . TRP A 1 91 ? 3.736 8.664 14.617 1 98 91 TRP A CA 1
ATOM 749 C C . TRP A 1 91 ? 4.695 7.504 14.398 1 98 91 TRP A C 1
ATOM 751 O O . TRP A 1 91 ? 4.699 6.891 13.32 1 98 91 TRP A O 1
ATOM 761 N N . MET A 1 92 ? 5.449 7.219 15.453 1 97.69 92 MET A N 1
ATOM 762 C CA . MET A 1 92 ? 6.355 6.078 15.367 1 97.69 92 MET A CA 1
ATOM 763 C C . MET A 1 92 ? 5.578 4.773 15.234 1 97.69 92 MET A C 1
ATOM 765 O O . MET A 1 92 ? 5.98 3.873 14.492 1 97.69 92 MET A O 1
ATOM 769 N N . GLN A 1 93 ? 4.52 4.734 15.93 1 98 93 GLN A N 1
ATOM 770 C CA . GLN A 1 93 ? 3.652 3.566 15.836 1 98 93 GLN A CA 1
ATOM 771 C C . GLN A 1 93 ? 3.072 3.426 14.43 1 98 93 GLN A C 1
ATOM 773 O O . GLN A 1 93 ? 2.926 2.312 13.922 1 98 93 GLN A O 1
ATOM 778 N N . MET A 1 94 ? 2.736 4.512 13.773 1 98.19 94 MET A N 1
ATOM 779 C CA . MET A 1 94 ? 2.219 4.488 12.414 1 98.19 94 MET A CA 1
ATOM 780 C C . MET A 1 94 ? 3.232 3.871 11.453 1 98.19 94 MET A C 1
ATOM 782 O O . MET A 1 94 ? 2.863 3.115 10.555 1 98.19 94 MET A O 1
ATOM 786 N N . ILE A 1 95 ? 4.477 4.273 11.719 1 98 95 ILE A N 1
ATOM 787 C CA . ILE A 1 95 ? 5.531 3.754 10.859 1 98 95 ILE A CA 1
ATOM 788 C C . ILE A 1 95 ? 5.605 2.234 10.984 1 98 95 ILE A C 1
ATOM 790 O O . ILE A 1 95 ? 5.699 1.523 9.984 1 98 95 ILE A O 1
ATOM 794 N N . LYS A 1 96 ? 5.504 1.774 12.211 1 97.31 96 LYS A N 1
ATOM 795 C CA . LYS A 1 96 ? 5.516 0.334 12.453 1 97.31 96 LYS A CA 1
ATOM 796 C C . LYS A 1 96 ? 4.312 -0.341 11.797 1 97.31 96 LYS A C 1
ATOM 798 O O . LYS A 1 96 ? 4.453 -1.399 11.18 1 97.31 96 LYS A O 1
ATOM 803 N N . SER A 1 97 ? 3.174 0.24 11.938 1 98.06 97 SER A N 1
ATOM 804 C CA . SER A 1 97 ? 1.958 -0.287 11.328 1 98.06 97 SER A CA 1
ATOM 805 C C . SER A 1 97 ? 2.074 -0.333 9.805 1 98.06 97 SER A C 1
ATOM 807 O O . SER A 1 97 ? 1.715 -1.332 9.18 1 98.06 97 SER A O 1
ATOM 809 N N . ARG A 1 98 ? 2.607 0.706 9.25 1 97.31 98 ARG A N 1
ATOM 810 C CA . ARG A 1 98 ? 2.775 0.786 7.801 1 97.31 98 ARG A CA 1
ATOM 811 C C . ARG A 1 98 ? 3.66 -0.346 7.289 1 97.31 98 ARG A C 1
ATOM 813 O O . ARG A 1 98 ? 3.467 -0.837 6.176 1 97.31 98 ARG A O 1
ATOM 820 N N . ASN A 1 99 ? 4.605 -0.707 8.078 1 94.5 99 ASN A N 1
ATOM 821 C CA . ASN A 1 99 ? 5.559 -1.737 7.676 1 94.5 99 ASN A CA 1
ATOM 822 C C . ASN A 1 99 ? 4.902 -3.113 7.613 1 94.5 99 ASN A C 1
ATOM 824 O O . ASN A 1 99 ? 5.41 -4.02 6.953 1 94.5 99 ASN A O 1
ATOM 828 N N . ILE A 1 100 ? 3.787 -3.217 8.297 1 95.81 100 ILE A N 1
ATOM 829 C CA . ILE A 1 100 ? 3.201 -4.555 8.344 1 95.81 100 ILE A CA 1
ATOM 830 C C . ILE A 1 100 ? 1.907 -4.578 7.535 1 95.81 100 ILE A C 1
ATOM 832 O O . ILE A 1 100 ? 1.198 -5.59 7.52 1 95.81 100 ILE A O 1
ATOM 836 N N . THR A 1 101 ? 1.59 -3.49 6.797 1 96.38 101 THR A N 1
ATOM 837 C CA . THR A 1 101 ? 0.365 -3.445 6.008 1 96.38 101 THR A CA 1
ATOM 838 C C . THR A 1 101 ? 0.416 -4.461 4.867 1 96.38 101 THR A C 1
ATOM 840 O O . THR A 1 101 ? -0.624 -4.898 4.375 1 96.38 101 THR A O 1
ATOM 843 N N . SER A 1 102 ? 1.603 -4.891 4.469 1 93 102 SER A N 1
ATOM 844 C CA . SER A 1 102 ? 1.75 -5.887 3.412 1 93 102 SER A CA 1
ATOM 845 C C . SER A 1 102 ? 1.227 -7.246 3.863 1 93 102 SER A C 1
ATOM 847 O O . SER A 1 102 ? 1.028 -8.148 3.041 1 93 102 SER A O 1
ATOM 849 N N . HIS A 1 103 ? 0.889 -7.355 5.141 1 95.5 103 HIS A N 1
ATOM 850 C CA . HIS A 1 103 ? 0.404 -8.617 5.688 1 95.5 103 HIS A CA 1
ATOM 851 C C . HIS A 1 103 ? -1.086 -8.547 6.004 1 95.5 103 HIS A C 1
ATOM 853 O O . HIS A 1 103 ? -1.643 -9.469 6.602 1 95.5 103 HIS A O 1
ATOM 859 N N . THR A 1 104 ? -1.637 -7.543 5.555 1 96.75 104 THR A N 1
ATOM 860 C CA . THR A 1 104 ? -3.025 -7.332 5.945 1 96.75 104 THR A CA 1
ATOM 861 C C . THR A 1 104 ? -3.953 -8.273 5.184 1 96.75 104 THR A C 1
ATOM 863 O O . THR A 1 104 ? -5.164 -8.281 5.418 1 96.75 104 THR A O 1
ATOM 866 N N . TYR A 1 105 ? -3.33 -9.078 4.359 1 95.75 105 TYR A N 1
ATOM 867 C CA . TYR A 1 105 ? -4.121 -10.195 3.857 1 95.75 105 TYR A CA 1
ATOM 868 C C . TYR A 1 105 ? -4.57 -11.109 4.996 1 95.75 105 TYR A C 1
ATOM 870 O O . TYR A 1 105 ? -5.488 -11.914 4.832 1 95.75 105 TYR A O 1
ATOM 878 N N . ASP A 1 106 ? -3.887 -11.016 6.105 1 95 106 ASP A N 1
ATOM 879 C CA . ASP A 1 106 ? -4.332 -11.633 7.352 1 95 106 ASP A CA 1
ATOM 880 C C . ASP A 1 106 ? -5.371 -10.758 8.055 1 95 106 ASP A C 1
ATOM 882 O O . ASP A 1 106 ? -5.094 -9.609 8.406 1 95 106 ASP A O 1
ATOM 886 N N . GLU A 1 107 ? -6.473 -11.297 8.336 1 94.06 107 GLU A N 1
ATOM 887 C CA . GLU A 1 107 ? -7.59 -10.531 8.883 1 94.06 107 GLU A CA 1
ATOM 888 C C . GLU A 1 107 ? -7.262 -9.969 10.258 1 94.06 107 GLU A C 1
ATOM 890 O O . GLU A 1 107 ? -7.664 -8.859 10.594 1 94.06 107 GLU A O 1
ATOM 895 N N . GLY A 1 108 ? -6.617 -10.766 11.062 1 96.12 108 GLY A N 1
ATOM 896 C CA . GLY A 1 108 ? -6.238 -10.289 12.391 1 96.12 108 GLY A CA 1
ATOM 897 C C . GLY A 1 108 ? -5.352 -9.062 12.344 1 96.12 108 GLY A C 1
ATOM 898 O O . GLY A 1 108 ? -5.586 -8.102 13.078 1 96.12 108 GLY A O 1
ATOM 899 N N . THR A 1 109 ? -4.387 -9.078 11.5 1 97.06 109 THR A N 1
ATOM 900 C CA . THR A 1 109 ? -3.486 -7.938 11.328 1 97.06 109 THR A CA 1
ATOM 901 C C . THR A 1 109 ? -4.246 -6.723 10.805 1 97.06 109 THR A C 1
ATOM 903 O O . THR A 1 109 ? -4.051 -5.605 11.289 1 97.06 109 THR A O 1
ATOM 906 N N . ALA A 1 110 ? -5.137 -6.984 9.859 1 97.56 110 ALA A N 1
ATOM 907 C CA . ALA A 1 110 ? -5.945 -5.902 9.305 1 97.56 110 ALA A CA 1
ATOM 908 C C . ALA A 1 110 ? -6.785 -5.234 10.383 1 97.56 110 ALA A C 1
ATOM 910 O O . ALA A 1 110 ? -6.793 -4.004 10.508 1 97.56 110 ALA A O 1
ATOM 911 N N . ASP A 1 111 ? -7.406 -6.016 11.18 1 97.62 111 ASP A N 1
ATOM 912 C CA . ASP A 1 111 ? -8.289 -5.504 12.227 1 97.62 111 ASP A CA 1
ATOM 913 C C . ASP A 1 111 ? -7.512 -4.672 13.242 1 97.62 111 AS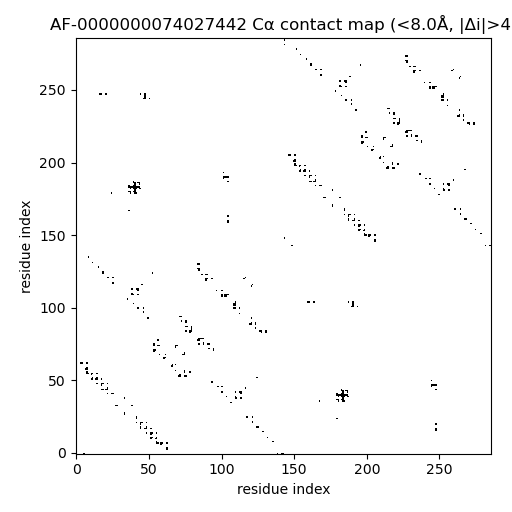P A C 1
ATOM 915 O O . ASP A 1 111 ? -8 -3.648 13.727 1 97.62 111 ASP A O 1
ATOM 919 N N . GLU A 1 112 ? -6.387 -5.141 13.539 1 97.88 112 GLU A N 1
ATOM 920 C CA . GLU A 1 112 ? -5.543 -4.414 14.484 1 97.88 112 GLU A CA 1
ATOM 921 C C . GLU A 1 112 ? -5.191 -3.027 13.961 1 97.88 112 GLU A C 1
ATOM 923 O O . GLU A 1 112 ? -5.344 -2.027 14.664 1 97.88 112 GLU A O 1
ATOM 928 N N . ILE A 1 113 ? -4.773 -2.959 12.766 1 98.19 113 ILE A N 1
ATOM 929 C CA . ILE A 1 113 ? -4.34 -1.702 12.164 1 98.19 113 ILE A CA 1
ATOM 930 C C . ILE A 1 113 ? -5.539 -0.771 11.992 1 98.19 113 ILE A C 1
ATOM 932 O O . ILE A 1 113 ? -5.441 0.43 12.258 1 98.19 113 ILE A O 1
ATOM 936 N N . ILE A 1 114 ? -6.625 -1.341 11.656 1 98.31 114 ILE A N 1
ATOM 937 C CA . ILE A 1 114 ? -7.844 -0.557 11.477 1 98.31 114 ILE A CA 1
ATOM 938 C C . ILE A 1 114 ? -8.25 0.076 12.805 1 98.31 114 ILE A C 1
ATOM 940 O O . ILE A 1 114 ? -8.648 1.242 12.852 1 98.31 114 ILE A O 1
ATOM 944 N N . GLY A 1 115 ? -8.164 -0.749 13.836 1 97.94 115 GLY A N 1
ATOM 945 C CA . GLY A 1 115 ? -8.445 -0.21 15.156 1 97.94 115 GLY A CA 1
ATOM 946 C C . GLY A 1 115 ? -7.562 0.965 15.531 1 97.94 115 GLY A C 1
ATOM 947 O O . GLY A 1 115 ? -8.039 1.97 16.062 1 97.94 115 GLY A O 1
ATOM 948 N N . LEU A 1 116 ? -6.32 0.893 15.203 1 98.44 116 LEU A N 1
ATOM 949 C CA . LEU A 1 116 ? -5.363 1.954 15.5 1 98.44 116 LEU A CA 1
ATOM 950 C C . LEU A 1 116 ? -5.66 3.197 14.664 1 98.44 116 LEU A C 1
ATOM 952 O O . LEU A 1 116 ? -5.547 4.32 15.156 1 98.44 116 LEU A O 1
ATOM 956 N N . ILE A 1 117 ? -6.035 2.969 13.438 1 98.5 117 ILE A N 1
ATOM 957 C CA . ILE A 1 117 ? -6.375 4.074 12.547 1 98.5 117 ILE A CA 1
ATOM 958 C C . ILE A 1 117 ? -7.559 4.855 13.117 1 98.5 117 ILE A C 1
ATOM 960 O O . ILE A 1 117 ? -7.512 6.082 13.211 1 98.5 117 ILE A O 1
ATOM 964 N N . LYS A 1 118 ? -8.523 4.094 13.5 1 97.81 118 LYS A N 1
ATOM 965 C CA . LYS A 1 118 ? -9.758 4.688 14.016 1 97.81 118 LYS A CA 1
ATOM 966 C C . LYS A 1 118 ? -9.516 5.395 15.344 1 97.81 118 LYS A C 1
ATOM 968 O O . LYS A 1 118 ? -9.992 6.516 15.555 1 97.81 118 LYS A O 1
ATOM 973 N N . ASP A 1 119 ? -8.688 4.824 16.156 1 96.88 119 ASP A N 1
ATOM 974 C CA . ASP A 1 119 ? -8.625 5.258 17.547 1 96.88 119 ASP A CA 1
ATOM 975 C C . ASP A 1 119 ? -7.523 6.293 17.75 1 96.88 119 ASP A C 1
ATOM 977 O O . ASP A 1 119 ? -7.551 7.059 18.719 1 96.88 119 ASP A O 1
ATOM 981 N N . SER A 1 120 ? -6.539 6.312 16.828 1 97.88 120 SER A N 1
ATOM 982 C CA . SER A 1 120 ? -5.379 7.137 17.156 1 97.88 120 SER A CA 1
ATOM 983 C C . SER A 1 120 ? -4.848 7.84 15.906 1 97.88 120 SER A C 1
ATOM 985 O O . SER A 1 120 ? -4.633 9.055 15.922 1 97.88 120 SER A O 1
ATOM 987 N N . TYR A 1 121 ? -4.676 7.164 14.844 1 98.62 121 TYR A N 1
ATOM 988 C CA . TYR A 1 121 ? -3.918 7.68 13.711 1 98.62 121 TYR A CA 1
ATOM 989 C C . TYR A 1 121 ? -4.668 8.812 13.023 1 98.62 121 TYR A C 1
ATOM 991 O O . TYR A 1 121 ? -4.066 9.812 12.625 1 98.62 121 TYR A O 1
ATOM 999 N N . PHE A 1 122 ? -5.953 8.648 12.898 1 98.62 122 PHE A N 1
ATOM 1000 C CA . PHE A 1 122 ? -6.723 9.656 12.18 1 98.62 122 PHE A CA 1
ATOM 1001 C C . PHE A 1 122 ? -6.617 11.008 12.875 1 98.62 122 PHE A C 1
ATOM 1003 O O . PHE A 1 122 ? -6.43 12.039 12.219 1 98.62 122 PHE A O 1
ATOM 1010 N N . GLU A 1 123 ? -6.699 11 14.133 1 97.94 123 GLU A N 1
ATOM 1011 C CA . GLU A 1 123 ? -6.652 12.234 14.914 1 97.94 123 GLU A CA 1
ATOM 1012 C C . GLU A 1 123 ? -5.328 12.961 14.711 1 97.94 123 GLU A C 1
ATOM 1014 O O . GLU A 1 123 ? -5.301 14.188 14.562 1 97.94 123 GLU A O 1
ATOM 1019 N N . VAL A 1 124 ? -4.242 12.242 14.672 1 98 124 VAL A N 1
ATOM 1020 C CA . VAL A 1 124 ? -2.934 12.867 14.547 1 98 124 VAL A CA 1
ATOM 1021 C C . VAL A 1 124 ? -2.748 13.398 13.133 1 98 124 VAL A C 1
ATOM 1023 O O . VAL A 1 124 ? -2.102 14.43 12.922 1 98 124 VAL A O 1
ATOM 1026 N N . PHE A 1 125 ? -3.344 12.727 12.188 1 98.5 125 PHE A N 1
ATOM 1027 C CA . PHE A 1 125 ? -3.338 13.242 10.828 1 98.5 125 PHE A CA 1
ATOM 1028 C C . PHE A 1 125 ? -4.074 14.578 10.75 1 98.5 125 PHE A C 1
ATOM 1030 O O . PHE A 1 125 ? -3.633 15.492 10.055 1 98.5 125 PHE A O 1
ATOM 1037 N N . GLU A 1 126 ? -5.176 14.648 11.43 1 98.38 126 GLU A N 1
ATOM 1038 C CA . GLU A 1 126 ? -5.949 15.883 11.469 1 98.38 126 GLU A CA 1
ATOM 1039 C C . GLU A 1 126 ? -5.164 17 12.141 1 98.38 126 GLU A C 1
ATOM 1041 O O . GLU A 1 126 ? -5.191 18.141 11.68 1 98.38 126 GLU A O 1
ATOM 1046 N N . GLU A 1 127 ? -4.531 16.656 13.234 1 98.06 127 GLU A N 1
ATOM 1047 C CA . GLU A 1 127 ? -3.689 17.641 13.906 1 98.06 127 GLU A CA 1
ATOM 1048 C C . GLU A 1 127 ? -2.602 18.172 12.977 1 98.06 127 GLU A C 1
ATOM 1050 O O . GLU A 1 127 ? -2.312 19.375 12.969 1 98.06 127 GLU A O 1
ATOM 1055 N N . PHE A 1 128 ? -2.01 17.266 12.25 1 98 128 PHE A N 1
ATOM 1056 C CA . PHE A 1 128 ? -0.981 17.641 11.281 1 98 128 PHE A CA 1
ATOM 1057 C C . PHE A 1 128 ? -1.547 18.578 10.227 1 98 128 PHE A C 1
ATOM 1059 O O . PHE A 1 128 ? -0.916 19.562 9.867 1 98 128 PHE A O 1
ATOM 1066 N N . ARG A 1 129 ? -2.736 18.219 9.719 1 98.19 129 ARG A N 1
ATOM 1067 C CA . ARG A 1 129 ? -3.389 19.078 8.734 1 98.19 129 ARG A CA 1
ATOM 1068 C C . ARG A 1 129 ? -3.564 20.5 9.266 1 98.19 129 ARG A C 1
ATOM 1070 O O . ARG A 1 129 ? -3.262 21.469 8.57 1 98.19 129 ARG A O 1
ATOM 1077 N N . ILE A 1 130 ? -4.02 20.625 10.477 1 97.69 130 ILE A N 1
ATOM 1078 C CA . ILE A 1 130 ? -4.273 21.906 11.102 1 97.69 130 ILE A CA 1
ATOM 1079 C C . ILE A 1 130 ? -2.965 22.688 11.219 1 97.69 130 ILE A C 1
ATOM 1081 O O . ILE A 1 130 ? -2.904 23.875 10.852 1 97.69 130 ILE A O 1
ATOM 1085 N N . LYS A 1 131 ? -1.964 22.016 11.672 1 96.81 131 LYS A N 1
ATOM 1086 C CA . LYS A 1 131 ? -0.661 22.656 11.859 1 96.81 131 LYS A CA 1
ATOM 1087 C C . LYS A 1 131 ? -0.096 23.156 10.531 1 96.81 131 LYS A C 1
ATOM 1089 O O . LYS A 1 131 ? 0.353 24.297 10.43 1 96.81 131 LYS A O 1
ATOM 1094 N N . MET A 1 132 ? -0.102 22.344 9.539 1 96.12 132 MET A N 1
ATOM 1095 C CA . MET A 1 132 ? 0.466 22.703 8.242 1 96.12 132 MET A CA 1
ATOM 1096 C C . MET A 1 132 ? -0.354 23.797 7.574 1 96.12 132 MET A C 1
ATOM 1098 O O . MET A 1 132 ? 0.191 24.625 6.848 1 96.12 132 MET A O 1
ATOM 1102 N N . ASN A 1 133 ? -1.66 23.719 7.809 1 96.5 133 ASN A N 1
ATOM 1103 C CA . ASN A 1 133 ? -2.514 24.766 7.277 1 96.5 133 ASN A CA 1
ATOM 1104 C C . ASN A 1 133 ? -2.1 26.141 7.805 1 96.5 133 ASN A C 1
ATOM 1106 O O . ASN A 1 133 ? -2.191 27.141 7.09 1 96.5 133 ASN A O 1
ATOM 1110 N N . GLU A 1 134 ? -1.707 26.203 9.047 1 94.94 134 GLU A N 1
ATOM 1111 C CA . GLU A 1 134 ? -1.225 27.453 9.633 1 94.94 134 GLU A CA 1
ATOM 1112 C C . GLU A 1 134 ? 0.007 27.953 8.891 1 94.94 134 GLU A C 1
ATOM 1114 O O . GLU A 1 134 ? 0.104 29.156 8.594 1 94.94 134 GLU A O 1
ATOM 1119 N N . PHE A 1 135 ? 0.91 27.031 8.594 1 92.12 135 PHE A N 1
ATOM 1120 C CA . PHE A 1 135 ? 2.123 27.406 7.879 1 92.12 135 PHE A CA 1
ATOM 1121 C C . PHE A 1 135 ? 1.805 27.812 6.445 1 92.12 135 PHE A C 1
ATOM 1123 O O . PHE A 1 135 ? 2.428 28.734 5.902 1 92.12 135 PHE A O 1
ATOM 1130 N N . GLN A 1 136 ? 0.875 27.109 5.852 1 91.19 136 GLN A N 1
ATOM 1131 C CA . GLN A 1 136 ? 0.488 27.422 4.48 1 91.19 136 GLN A CA 1
ATOM 1132 C C . GLN A 1 136 ? -0.122 28.828 4.391 1 91.19 136 GLN A C 1
ATOM 1134 O O . GLN A 1 136 ? 0.145 29.562 3.443 1 91.19 136 GLN A O 1
ATOM 1139 N N . ARG A 1 137 ? -0.922 29.188 5.379 1 90.31 137 ARG A N 1
ATOM 1140 C CA . ARG A 1 137 ? -1.54 30.516 5.43 1 90.31 137 ARG A CA 1
ATOM 1141 C C . ARG A 1 137 ? -0.487 31.594 5.605 1 90.31 137 ARG A C 1
ATOM 1143 O O . ARG A 1 137 ? -0.587 32.656 5 1 90.31 137 ARG A O 1
ATOM 1150 N N . GLU A 1 138 ? 0.44 31.328 6.426 1 86.12 138 GLU A N 1
ATOM 1151 C CA . GLU A 1 138 ? 1.514 32.281 6.664 1 86.12 138 GLU A CA 1
ATOM 1152 C C . GLU A 1 138 ? 2.35 32.5 5.402 1 86.12 138 GLU A C 1
ATOM 1154 O O . GLU A 1 138 ? 2.812 33.625 5.145 1 86.12 138 GLU A O 1
ATOM 1159 N N . GLU A 1 139 ? 2.564 31.484 4.672 1 82.12 139 GLU A N 1
ATOM 1160 C CA . GLU A 1 139 ? 3.326 31.594 3.43 1 82.12 139 GLU A CA 1
ATOM 1161 C C . GLU A 1 139 ? 2.551 32.375 2.371 1 82.12 139 GLU A C 1
ATOM 1163 O O . GLU A 1 139 ? 3.146 33.062 1.552 1 82.12 139 GLU A O 1
ATOM 1168 N N . SER A 1 140 ? 1.261 32.156 2.305 1 76.5 140 SER A N 1
ATOM 1169 C CA . SER A 1 140 ? 0.423 32.844 1.34 1 76.5 140 SER A CA 1
ATOM 1170 C C . SER A 1 140 ? 0.357 34.344 1.651 1 76.5 140 SER A C 1
ATOM 1172 O O . SER A 1 140 ? 0.138 35.156 0.754 1 76.5 140 SER A O 1
ATOM 1174 N N . LYS A 1 141 ? 0.492 34.75 2.895 1 74.75 141 LYS A N 1
ATOM 1175 C CA . LYS A 1 141 ? 0.477 36.156 3.291 1 74.75 141 LYS A CA 1
ATOM 1176 C C . LYS A 1 141 ? 1.792 36.844 2.936 1 74.75 141 LYS A C 1
ATOM 1178 O O . LYS A 1 141 ? 1.839 38.062 2.779 1 74.75 141 LYS A O 1
ATOM 1183 N N . LYS A 1 142 ? 2.777 36.094 3.041 1 66.94 142 LYS A N 1
ATOM 1184 C CA . LYS A 1 142 ? 4.066 36.688 2.682 1 66.94 142 LYS A CA 1
ATOM 1185 C C . LYS A 1 142 ? 4.117 37.031 1.195 1 66.94 142 LYS A C 1
ATOM 1187 O O . LYS A 1 142 ? 5.02 37.75 0.747 1 66.94 142 LYS A O 1
ATOM 1192 N N . LEU A 1 143 ? 3.223 36.469 0.374 1 54.25 143 LEU A N 1
ATOM 1193 C CA . LEU A 1 143 ? 3.193 36.844 -1.04 1 54.25 143 LEU A CA 1
ATOM 1194 C C . LEU A 1 143 ? 2.289 38.031 -1.277 1 54.25 143 LEU A C 1
ATOM 1196 O O . LEU A 1 143 ? 1.125 38.031 -0.871 1 54.25 143 LEU A O 1
ATOM 1200 N N . MET B 1 1 ? 13.578 -32.094 3.025 1 45.94 1 MET B N 1
ATOM 1201 C CA . MET B 1 1 ? 13.484 -30.781 2.398 1 45.94 1 MET B CA 1
ATOM 1202 C C . MET B 1 1 ? 14.367 -29.766 3.123 1 45.94 1 MET B C 1
ATOM 1204 O O . MET B 1 1 ? 14.281 -29.625 4.344 1 45.94 1 MET B O 1
ATOM 1208 N N . ASP B 1 2 ? 15.344 -29.312 2.527 1 52.94 2 ASP B N 1
ATOM 1209 C CA . ASP B 1 2 ? 16.281 -28.406 3.191 1 52.94 2 ASP B CA 1
ATOM 1210 C C . ASP B 1 2 ? 15.602 -27.109 3.586 1 52.94 2 ASP B C 1
ATOM 1212 O O . ASP B 1 2 ? 14.547 -26.766 3.053 1 52.94 2 ASP B O 1
ATOM 1216 N N . PHE B 1 3 ? 16 -26.547 4.715 1 52.28 3 PHE B N 1
ATOM 1217 C CA . PHE B 1 3 ? 15.484 -25.359 5.398 1 52.28 3 PHE B CA 1
ATOM 1218 C C . PHE B 1 3 ? 15.156 -24.25 4.402 1 52.28 3 PHE B C 1
ATOM 1220 O O . PHE B 1 3 ? 14.188 -23.516 4.574 1 52.28 3 PHE B O 1
ATOM 1227 N N . GLN B 1 4 ? 15.977 -24.094 3.314 1 54.84 4 GLN B N 1
ATOM 1228 C CA . GLN B 1 4 ? 15.852 -23.062 2.285 1 54.84 4 GLN B CA 1
ATOM 1229 C C . GLN B 1 4 ? 14.641 -23.328 1.394 1 54.84 4 GLN B C 1
ATOM 1231 O O . GLN B 1 4 ? 14.016 -22.391 0.898 1 54.84 4 GLN B O 1
ATOM 1236 N N . ASP B 1 5 ? 14.281 -24.75 1.271 1 61.03 5 ASP B N 1
ATOM 1237 C CA . ASP B 1 5 ? 13.164 -25.156 0.433 1 61.03 5 ASP B CA 1
ATOM 1238 C C . ASP B 1 5 ? 11.836 -24.656 1.003 1 61.03 5 ASP B C 1
ATOM 1240 O O . ASP B 1 5 ? 10.914 -24.328 0.252 1 61.03 5 ASP B O 1
ATOM 1244 N N . THR B 1 6 ? 12 -24.156 2.182 1 80.94 6 THR B N 1
ATOM 1245 C CA . THR B 1 6 ? 10.766 -23.938 2.932 1 80.94 6 THR B CA 1
ATOM 1246 C C . THR B 1 6 ? 10.359 -22.469 2.859 1 80.94 6 THR B C 1
ATOM 1248 O O . THR B 1 6 ? 9.164 -22.141 2.934 1 80.94 6 THR B O 1
ATOM 1251 N N . ARG B 1 7 ? 11.359 -21.656 2.426 1 89.94 7 ARG B N 1
ATOM 1252 C CA . ARG B 1 7 ? 11.047 -20.234 2.514 1 89.94 7 ARG B CA 1
ATOM 1253 C C . ARG B 1 7 ? 10.102 -19.812 1.398 1 89.94 7 ARG B C 1
ATOM 1255 O O . ARG B 1 7 ? 9.078 -19.172 1.654 1 89.94 7 ARG B O 1
ATOM 1262 N N . TRP B 1 8 ? 10.43 -20.266 0.194 1 94 8 TRP B N 1
ATOM 1263 C CA . TRP B 1 8 ? 9.578 -19.844 -0.907 1 94 8 TRP B CA 1
ATOM 1264 C C . TRP B 1 8 ? 8.203 -20.5 -0.824 1 94 8 TRP B C 1
ATOM 1266 O O . TRP B 1 8 ? 7.199 -19.922 -1.24 1 94 8 TRP B O 1
ATOM 1276 N N . ILE B 1 9 ? 8.156 -21.656 -0.204 1 94.88 9 ILE B N 1
ATOM 1277 C CA . ILE B 1 9 ? 6.887 -22.359 -0.058 1 94.88 9 ILE B CA 1
ATOM 1278 C C . ILE B 1 9 ? 6 -21.625 0.945 1 94.88 9 ILE B C 1
ATOM 1280 O O . ILE B 1 9 ? 4.797 -21.469 0.722 1 94.88 9 ILE B O 1
ATOM 1284 N N . GLN B 1 10 ? 6.66 -21.234 1.999 1 94.75 10 GLN B N 1
ATOM 1285 C CA . GLN B 1 10 ? 5.918 -20.453 2.992 1 94.75 10 GLN B CA 1
ATOM 1286 C C . GLN B 1 10 ? 5.387 -19.156 2.395 1 94.75 10 GLN B C 1
ATOM 1288 O O . GLN B 1 10 ? 4.223 -18.812 2.598 1 94.75 10 GLN B O 1
ATOM 1293 N N . ARG B 1 11 ? 6.246 -18.531 1.686 1 96.44 11 ARG B N 1
ATOM 1294 C CA . ARG B 1 11 ? 5.844 -17.281 1.047 1 96.44 11 ARG B CA 1
ATOM 1295 C C . ARG B 1 11 ? 4.773 -17.531 -0.01 1 96.44 11 ARG B C 1
ATOM 1297 O O . ARG B 1 11 ? 3.834 -16.734 -0.148 1 96.44 11 ARG B O 1
ATOM 1304 N N . PHE B 1 12 ? 4.938 -18.594 -0.722 1 97.5 12 PHE B N 1
ATOM 1305 C CA . PHE B 1 12 ? 3.961 -18.969 -1.739 1 97.5 12 PHE B CA 1
ATOM 1306 C C . PHE B 1 12 ? 2.598 -19.234 -1.11 1 97.5 12 PHE B C 1
ATOM 1308 O O . PHE B 1 12 ? 1.565 -18.875 -1.675 1 97.5 12 PHE B O 1
ATOM 1315 N N . ASN B 1 13 ? 2.578 -19.812 0.033 1 97 13 ASN B N 1
ATOM 1316 C CA . ASN B 1 13 ? 1.318 -20.031 0.736 1 97 13 ASN B CA 1
ATOM 1317 C C . ASN B 1 13 ? 0.651 -18.719 1.119 1 97 13 ASN B C 1
ATOM 1319 O O . ASN B 1 13 ? -0.571 -18.578 1.028 1 97 13 ASN B O 1
ATOM 1323 N N . ASN B 1 14 ? 1.446 -17.797 1.531 1 97 14 ASN B N 1
ATOM 1324 C CA . ASN B 1 14 ? 0.901 -16.469 1.811 1 97 14 ASN B CA 1
ATOM 1325 C C . ASN B 1 14 ? 0.381 -15.797 0.542 1 97 14 ASN B C 1
ATOM 1327 O O . ASN B 1 14 ? -0.637 -15.102 0.574 1 97 14 ASN B O 1
ATOM 1331 N N . TYR B 1 15 ? 1.098 -16.062 -0.55 1 98.25 15 TYR B N 1
ATOM 1332 C CA . TYR B 1 15 ? 0.653 -15.562 -1.845 1 98.25 15 TYR B CA 1
ATOM 1333 C C . TYR B 1 15 ? -0.731 -16.094 -2.191 1 98.25 15 TYR B C 1
ATOM 1335 O O . TYR B 1 15 ? -1.594 -15.352 -2.658 1 98.25 15 TYR B O 1
ATOM 1343 N N . LYS B 1 16 ? -0.928 -17.328 -1.94 1 98.38 16 LYS B N 1
ATOM 1344 C CA . LYS B 1 16 ? -2.219 -17.953 -2.242 1 98.38 16 LYS B CA 1
ATOM 1345 C C . LYS B 1 16 ? -3.336 -17.312 -1.42 1 98.38 16 LYS B C 1
ATOM 1347 O O . LYS B 1 16 ? -4.438 -17.094 -1.927 1 98.38 16 LYS B O 1
ATOM 1352 N N . LYS B 1 17 ? -3.014 -17.031 -0.198 1 97.56 17 LYS B N 1
ATOM 1353 C CA . LYS B 1 17 ? -3.996 -16.344 0.641 1 97.56 17 LYS B CA 1
ATOM 1354 C C . LYS B 1 17 ? -4.312 -14.961 0.099 1 97.56 17 LYS B C 1
ATOM 1356 O O . LYS B 1 17 ? -5.48 -14.562 0.024 1 97.56 17 LYS B O 1
ATOM 1361 N N . ALA B 1 18 ? -3.297 -14.242 -0.26 1 98.31 18 ALA B N 1
ATOM 1362 C CA . ALA B 1 18 ? -3.453 -12.906 -0.819 1 98.31 18 ALA B CA 1
ATOM 1363 C C . ALA B 1 18 ? -4.234 -12.945 -2.129 1 98.31 18 ALA B C 1
ATOM 1365 O O . ALA B 1 18 ? -5.137 -12.133 -2.346 1 98.31 18 ALA B O 1
ATOM 1366 N N . LEU B 1 19 ? -3.904 -13.898 -2.945 1 98.62 19 LEU B N 1
ATOM 1367 C CA . LEU B 1 19 ? -4.562 -14.031 -4.242 1 98.62 19 LEU B CA 1
ATOM 1368 C C . LEU B 1 19 ? -6.047 -14.32 -4.07 1 98.62 19 LEU B C 1
ATOM 1370 O O . LEU B 1 19 ? -6.871 -13.859 -4.863 1 98.62 19 LEU B O 1
ATOM 1374 N N . LYS B 1 20 ? -6.379 -15.102 -3.09 1 98.19 20 LYS B N 1
ATOM 1375 C CA . LYS B 1 20 ? -7.781 -15.406 -2.826 1 98.19 20 LYS B CA 1
ATOM 1376 C C . LYS B 1 20 ? -8.578 -14.141 -2.52 1 98.19 20 LYS B C 1
ATOM 1378 O O . LYS B 1 20 ? -9.719 -13.992 -2.965 1 98.19 20 LYS B O 1
ATOM 1383 N N . GLN B 1 21 ? -7.98 -13.242 -1.795 1 97.5 21 GLN B N 1
ATOM 1384 C CA . GLN B 1 21 ? -8.633 -11.977 -1.501 1 97.5 21 GLN B CA 1
ATOM 1385 C C . GLN B 1 21 ? -8.828 -11.148 -2.77 1 97.5 21 GLN B C 1
ATOM 1387 O O . GLN B 1 21 ? -9.883 -10.539 -2.963 1 97.5 21 GLN B O 1
ATOM 1392 N N . LEU B 1 22 ? -7.855 -11.148 -3.592 1 98.56 22 LEU B N 1
ATOM 1393 C CA . LEU B 1 22 ? -7.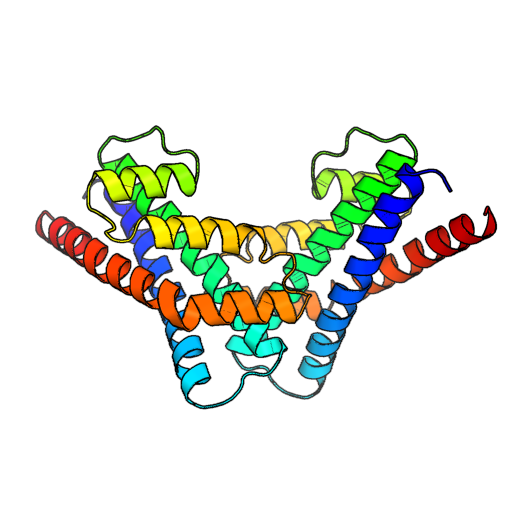965 -10.43 -4.855 1 98.56 22 LEU B CA 1
ATOM 1394 C C . LEU B 1 22 ? -9.031 -11.055 -5.75 1 98.56 22 LEU B C 1
ATOM 1396 O O . LEU B 1 22 ? -9.766 -10.344 -6.434 1 98.56 22 LEU B O 1
ATOM 1400 N N . GLU B 1 23 ? -9.078 -12.352 -5.719 1 98.56 23 GLU B N 1
ATOM 1401 C CA . GLU B 1 23 ? -10.094 -13.078 -6.477 1 98.56 23 GLU B CA 1
ATOM 1402 C C . GLU B 1 23 ? -11.5 -12.672 -6.047 1 98.56 23 GLU B C 1
ATOM 1404 O O . GLU B 1 23 ? -12.359 -12.414 -6.891 1 98.56 23 GLU B O 1
ATOM 1409 N N . GLU B 1 24 ? -11.688 -12.609 -4.797 1 97.69 24 GLU B N 1
ATOM 1410 C CA . GLU B 1 24 ? -12.984 -12.203 -4.266 1 97.69 24 GLU B CA 1
ATOM 1411 C C . GLU B 1 24 ? -13.344 -10.789 -4.715 1 97.69 24 GLU B C 1
ATOM 1413 O O . GLU B 1 24 ? -14.5 -10.508 -5.043 1 97.69 24 GLU B O 1
ATOM 1418 N N . ALA B 1 25 ? -12.398 -9.938 -4.73 1 98 25 ALA B N 1
ATOM 1419 C CA . ALA B 1 25 ? -12.617 -8.562 -5.164 1 98 25 ALA B CA 1
ATOM 1420 C C . ALA B 1 25 ? -12.984 -8.508 -6.645 1 98 25 ALA B C 1
ATOM 1422 O O . ALA B 1 25 ? -13.914 -7.797 -7.035 1 98 25 ALA B O 1
ATOM 1423 N N . VAL B 1 26 ? -12.266 -9.227 -7.438 1 98 26 VAL B N 1
ATOM 1424 C CA . VAL B 1 26 ? -12.5 -9.258 -8.875 1 98 26 VAL B CA 1
ATOM 1425 C C . VAL B 1 26 ? -13.891 -9.82 -9.156 1 98 26 VAL B C 1
ATOM 1427 O O . VAL B 1 26 ? -14.609 -9.32 -10.031 1 98 26 VAL B O 1
ATOM 1430 N N . GLU B 1 27 ? -14.227 -10.852 -8.43 1 97.81 27 GLU B N 1
ATOM 1431 C CA . GLU B 1 27 ? -15.562 -11.43 -8.57 1 97.81 27 GLU B CA 1
ATOM 1432 C C . GLU B 1 27 ? -16.641 -10.406 -8.234 1 97.81 27 GLU B C 1
ATOM 1434 O O . GLU B 1 27 ? -17.656 -10.32 -8.93 1 97.81 27 GLU B O 1
ATOM 1439 N N . LEU B 1 28 ? -16.406 -9.664 -7.254 1 97.81 28 LEU B N 1
ATOM 1440 C CA . LEU B 1 28 ? -17.375 -8.648 -6.832 1 97.81 28 LEU B CA 1
ATOM 1441 C C . LEU B 1 28 ? -17.531 -7.578 -7.91 1 97.81 28 LEU B C 1
ATOM 1443 O O . LEU B 1 28 ? -18.641 -7.078 -8.133 1 97.81 28 LEU B O 1
ATOM 1447 N N . MET B 1 29 ? -16.453 -7.242 -8.547 1 96.88 29 MET B N 1
ATOM 1448 C CA . MET B 1 29 ? -16.484 -6.254 -9.625 1 96.88 29 MET B CA 1
ATOM 1449 C C . MET B 1 29 ? -17.406 -6.688 -10.75 1 96.88 29 MET B C 1
ATOM 1451 O O . MET B 1 29 ? -17.953 -5.844 -11.461 1 96.88 29 MET B O 1
ATOM 1455 N N . GLY B 1 30 ? -17.5 -7.953 -10.891 1 95.81 30 GLY B N 1
ATOM 1456 C CA . GLY B 1 30 ? -18.375 -8.484 -11.922 1 95.81 30 GLY B CA 1
ATOM 1457 C C . GLY B 1 30 ? -19.844 -8.445 -11.539 1 95.81 30 GLY B C 1
ATOM 1458 O O . GLY B 1 30 ? -20.719 -8.578 -12.398 1 95.81 30 GLY B O 1
ATOM 1459 N N . LYS B 1 31 ? -20.109 -8.203 -10.281 1 97.25 31 LYS B N 1
ATOM 1460 C CA . LYS B 1 31 ? -21.484 -8.273 -9.789 1 97.25 31 LYS B CA 1
ATOM 1461 C C . LYS B 1 31 ? -22.094 -6.887 -9.656 1 97.25 31 LYS B C 1
ATOM 1463 O O . LYS B 1 31 ? -23.312 -6.715 -9.82 1 97.25 31 LYS B O 1
ATOM 1468 N N . ARG B 1 32 ? -21.281 -5.891 -9.289 1 96.69 32 ARG B N 1
ATOM 1469 C CA . ARG B 1 32 ? -21.766 -4.527 -9.078 1 96.69 32 ARG B CA 1
ATOM 1470 C C . ARG B 1 32 ? -20.609 -3.529 -9.125 1 96.69 32 ARG B C 1
ATOM 1472 O O . ARG B 1 32 ? -19.438 -3.916 -9.086 1 96.69 32 ARG B O 1
ATOM 1479 N N . GLU B 1 33 ? -21 -2.324 -9.195 1 96.62 33 GLU B N 1
ATOM 1480 C CA . GLU B 1 33 ? -20 -1.269 -9.102 1 96.62 33 GLU B CA 1
ATOM 1481 C C . GLU B 1 33 ? -19.438 -1.17 -7.684 1 96.62 33 GLU B C 1
ATOM 1483 O O . GLU B 1 33 ? -20.188 -1.275 -6.707 1 96.62 33 GLU B O 1
ATOM 1488 N N . LEU B 1 34 ? -18.266 -0.982 -7.613 1 97.31 34 LEU B N 1
ATOM 1489 C CA . LEU B 1 34 ? -17.609 -0.856 -6.312 1 97.31 34 LEU B CA 1
ATOM 1490 C C . LEU B 1 34 ? -17.688 0.582 -5.809 1 97.31 34 LEU B C 1
ATOM 1492 O O . LEU B 1 34 ? -17.594 1.524 -6.598 1 97.31 34 LEU B O 1
ATOM 1496 N N . THR B 1 35 ? -17.859 0.715 -4.469 1 96.94 35 THR B N 1
ATOM 1497 C CA . THR B 1 35 ? -17.688 2.029 -3.859 1 96.94 35 THR B CA 1
ATOM 1498 C C . THR B 1 35 ? -16.234 2.475 -3.93 1 96.94 35 THR B C 1
ATOM 1500 O O . THR B 1 35 ? -15.344 1.661 -4.191 1 96.94 35 THR B O 1
ATOM 1503 N N . ASN B 1 36 ? -15.969 3.695 -3.725 1 96.94 36 ASN B N 1
ATOM 1504 C CA . ASN B 1 36 ? -14.602 4.207 -3.738 1 96.94 36 ASN B CA 1
ATOM 1505 C C . ASN B 1 36 ? -13.727 3.484 -2.723 1 96.94 36 ASN B C 1
ATOM 1507 O O . ASN B 1 36 ? -12.57 3.15 -3.016 1 96.94 36 ASN B O 1
ATOM 1511 N N . LEU B 1 37 ? -14.281 3.26 -1.584 1 98 37 LEU B N 1
ATOM 1512 C CA . LEU B 1 37 ? -13.531 2.57 -0.543 1 98 37 LEU B CA 1
ATOM 1513 C C . LEU B 1 37 ? -13.211 1.139 -0.96 1 98 37 LEU B C 1
ATOM 1515 O O . LEU B 1 37 ? -12.102 0.651 -0.723 1 98 37 LEU B O 1
ATOM 1519 N N . GLU B 1 38 ? -14.164 0.487 -1.58 1 98.38 38 GLU B N 1
ATOM 1520 C CA . GLU B 1 38 ? -13.938 -0.864 -2.086 1 98.38 38 GLU B CA 1
ATOM 1521 C C . GLU B 1 38 ? -12.883 -0.873 -3.186 1 98.38 38 GLU B C 1
ATOM 1523 O O . GLU B 1 38 ? -12.062 -1.792 -3.258 1 98.38 38 GLU B O 1
ATOM 1528 N N . LYS B 1 39 ? -12.906 0.147 -3.996 1 98.38 39 LYS B N 1
ATOM 1529 C CA . LYS B 1 39 ? -11.875 0.272 -5.027 1 98.38 39 LYS B CA 1
ATOM 1530 C C . LYS B 1 39 ? -10.484 0.342 -4.406 1 98.38 39 LYS B C 1
ATOM 1532 O O . LYS B 1 39 ? -9.555 -0.318 -4.879 1 98.38 39 LYS B O 1
ATOM 1537 N N . GLN B 1 40 ? -10.398 1.073 -3.363 1 98.44 40 GLN B N 1
ATOM 1538 C CA . GLN B 1 40 ? -9.125 1.157 -2.652 1 98.44 40 GLN B CA 1
ATOM 1539 C C . GLN B 1 40 ? -8.727 -0.198 -2.072 1 98.44 40 GLN B C 1
ATOM 1541 O O . GLN B 1 40 ? -7.543 -0.526 -2.002 1 98.44 40 GLN B O 1
ATOM 1546 N N . GLY B 1 41 ? -9.766 -0.917 -1.673 1 98.56 41 GLY B N 1
ATOM 1547 C CA . GLY B 1 41 ? -9.5 -2.262 -1.188 1 98.56 41 GLY B CA 1
ATOM 1548 C C . GLY B 1 41 ? -8.906 -3.172 -2.25 1 98.56 41 GLY B C 1
ATOM 1549 O O . GLY B 1 41 ? -8.008 -3.969 -1.964 1 98.56 41 GLY B O 1
ATOM 1550 N N . VAL B 1 42 ? -9.414 -3.053 -3.469 1 98.69 42 VAL B N 1
ATOM 1551 C CA . VAL B 1 42 ? -8.875 -3.828 -4.582 1 98.69 42 VAL B CA 1
ATOM 1552 C C . VAL B 1 42 ? -7.406 -3.484 -4.797 1 98.69 42 VAL B C 1
ATOM 1554 O O . VAL B 1 42 ? -6.574 -4.375 -4.984 1 98.69 42 VAL B O 1
ATOM 1557 N N . ILE B 1 43 ? -7.125 -2.242 -4.758 1 98.75 43 ILE B N 1
ATOM 1558 C CA . ILE B 1 43 ? -5.766 -1.767 -4.98 1 98.75 43 ILE B CA 1
ATOM 1559 C C . ILE B 1 43 ? -4.848 -2.299 -3.879 1 98.75 43 ILE B C 1
ATOM 1561 O O . ILE B 1 43 ? -3.732 -2.744 -4.152 1 98.75 43 ILE B O 1
ATOM 1565 N N . GLN B 1 44 ? -5.293 -2.32 -2.648 1 98.5 44 GLN B N 1
ATOM 1566 C CA . GLN B 1 44 ? -4.52 -2.867 -1.54 1 98.5 44 GLN B CA 1
ATOM 1567 C C . GLN B 1 44 ? -4.227 -4.352 -1.753 1 98.5 44 GLN B C 1
ATOM 1569 O O . GLN B 1 44 ? -3.092 -4.797 -1.578 1 98.5 44 GLN B O 1
ATOM 1574 N N . ALA B 1 45 ? -5.258 -5.098 -2.129 1 98.56 45 ALA B N 1
ATOM 1575 C CA . ALA B 1 45 ? -5.09 -6.527 -2.393 1 98.56 45 ALA B CA 1
ATOM 1576 C C . ALA B 1 45 ? -4.07 -6.762 -3.506 1 98.56 45 ALA B C 1
ATOM 1578 O O . ALA B 1 45 ? -3.254 -7.68 -3.422 1 98.56 45 ALA B O 1
ATOM 1579 N N . PHE B 1 46 ? -4.176 -5.91 -4.484 1 98.69 46 PHE B N 1
ATOM 1580 C CA . PHE B 1 46 ? -3.219 -5.984 -5.582 1 98.69 46 PHE B CA 1
ATOM 1581 C C . PHE B 1 46 ? -1.8 -5.746 -5.082 1 98.69 46 PHE B C 1
ATOM 1583 O O . PHE B 1 46 ? -0.877 -6.477 -5.445 1 98.69 46 PHE B O 1
ATOM 1590 N N . GLU B 1 47 ? -1.65 -4.77 -4.25 1 98.38 47 GLU B N 1
ATOM 1591 C CA . GLU B 1 47 ? -0.326 -4.398 -3.758 1 98.38 47 GLU B CA 1
ATOM 1592 C C . GLU B 1 47 ? 0.337 -5.566 -3.031 1 98.38 47 GLU B C 1
ATOM 1594 O O . GLU B 1 47 ? 1.458 -5.953 -3.365 1 98.38 47 GLU B O 1
ATOM 1599 N N . TYR B 1 48 ? -0.376 -6.113 -2.035 1 98.25 48 TYR B N 1
ATOM 1600 C CA . TYR B 1 48 ? 0.31 -7.145 -1.268 1 98.25 48 TYR B CA 1
ATOM 1601 C C . TYR B 1 48 ? 0.414 -8.438 -2.064 1 98.25 48 TYR B C 1
ATOM 1603 O O . TYR B 1 48 ? 1.331 -9.234 -1.852 1 98.25 48 TYR B O 1
ATOM 1611 N N . THR B 1 49 ? -0.501 -8.695 -3.037 1 98.62 49 THR B N 1
ATOM 1612 C CA . THR B 1 49 ? -0.38 -9.867 -3.896 1 98.62 49 THR B CA 1
ATOM 1613 C C . THR B 1 49 ? 0.862 -9.766 -4.777 1 98.62 49 THR B C 1
ATOM 1615 O O . THR B 1 49 ? 1.631 -10.719 -4.891 1 98.62 49 THR B O 1
ATOM 1618 N N . HIS B 1 50 ? 1.033 -8.602 -5.359 1 98.44 50 HIS B N 1
ATOM 1619 C CA . HIS B 1 50 ? 2.207 -8.367 -6.191 1 98.44 50 HIS B CA 1
ATOM 1620 C C . HIS B 1 50 ? 3.492 -8.516 -5.387 1 98.44 50 HIS B C 1
ATOM 1622 O O . HIS B 1 50 ? 4.461 -9.117 -5.855 1 98.44 50 HIS B O 1
ATOM 1628 N N . GLU B 1 51 ? 3.488 -7.973 -4.18 1 97.5 51 GLU B N 1
ATOM 1629 C CA . GLU B 1 51 ? 4.652 -8.055 -3.307 1 97.5 51 GLU B CA 1
ATOM 1630 C C . GLU B 1 51 ? 5.02 -9.508 -3.014 1 97.5 51 GLU B C 1
ATOM 1632 O O . GLU B 1 51 ? 6.184 -9.898 -3.135 1 97.5 51 GLU B O 1
ATOM 1637 N N . LEU B 1 52 ? 4.051 -10.258 -2.668 1 97.69 52 LEU B N 1
ATOM 1638 C CA . LEU B 1 52 ? 4.285 -11.664 -2.34 1 97.69 52 LEU B CA 1
ATOM 1639 C C . LEU B 1 52 ? 4.719 -12.445 -3.574 1 97.69 52 LEU B C 1
ATOM 1641 O O . LEU B 1 52 ? 5.531 -13.367 -3.475 1 97.69 52 LEU B O 1
ATOM 1645 N N . ALA B 1 53 ? 4.191 -12.055 -4.73 1 97.88 53 ALA B N 1
ATOM 1646 C CA . ALA B 1 53 ? 4.523 -12.758 -5.969 1 97.88 53 ALA B CA 1
ATOM 1647 C C . ALA B 1 53 ? 6.012 -12.625 -6.289 1 97.88 53 ALA B C 1
ATOM 1649 O O . ALA B 1 53 ? 6.707 -13.625 -6.457 1 97.88 53 ALA B O 1
ATOM 1650 N N . TRP B 1 54 ? 6.531 -11.375 -6.332 1 97.06 54 TRP B N 1
ATOM 1651 C CA . TRP B 1 54 ? 7.922 -11.211 -6.738 1 97.06 54 TRP B CA 1
ATOM 1652 C C . TRP B 1 54 ? 8.867 -11.727 -5.66 1 97.06 54 TRP B C 1
ATOM 1654 O O . TRP B 1 54 ? 9.961 -12.219 -5.965 1 97.06 54 TRP B O 1
ATOM 1664 N N . LYS B 1 55 ? 8.453 -11.664 -4.395 1 96.56 55 LYS B N 1
ATOM 1665 C CA . LYS B 1 55 ? 9.289 -12.195 -3.32 1 96.56 55 LYS B CA 1
ATOM 1666 C C . LYS B 1 55 ? 9.336 -13.719 -3.377 1 96.56 55 LYS B C 1
ATOM 1668 O O . LYS B 1 55 ? 10.367 -14.328 -3.066 1 96.56 55 LYS B O 1
ATOM 1673 N N . THR B 1 56 ? 8.18 -14.312 -3.648 1 97.06 56 THR B N 1
ATOM 1674 C CA . THR B 1 56 ? 8.164 -15.758 -3.859 1 97.06 56 THR B CA 1
ATOM 1675 C C . THR B 1 56 ? 9.117 -16.141 -4.984 1 97.06 56 THR B C 1
ATOM 1677 O O . THR B 1 56 ? 9.914 -17.078 -4.836 1 97.06 56 THR B O 1
ATOM 1680 N N . LEU B 1 57 ? 9.008 -15.445 -6.082 1 95.88 57 LEU B N 1
ATOM 1681 C CA . LEU B 1 57 ? 9.898 -15.68 -7.215 1 95.88 57 LEU B CA 1
ATOM 1682 C C . LEU B 1 57 ? 11.359 -15.555 -6.797 1 95.88 57 LEU B C 1
ATOM 1684 O O . LEU B 1 57 ? 12.188 -16.406 -7.148 1 95.88 57 LEU B O 1
ATOM 1688 N N . LYS B 1 58 ? 11.625 -14.484 -6.094 1 95.69 58 LYS B N 1
ATOM 1689 C CA . LYS B 1 58 ? 12.992 -14.234 -5.633 1 95.69 58 LYS B CA 1
ATOM 1690 C C . LYS B 1 58 ? 13.492 -15.391 -4.773 1 95.69 58 LYS B C 1
ATOM 1692 O O . LYS B 1 58 ? 14.578 -15.93 -5.02 1 95.69 58 LYS B O 1
ATOM 1697 N N . ASP B 1 59 ? 12.75 -15.773 -3.75 1 95.19 59 ASP B N 1
ATOM 1698 C CA . ASP B 1 59 ? 13.125 -16.875 -2.863 1 95.19 59 ASP B CA 1
ATOM 1699 C C . ASP B 1 59 ? 13.32 -18.172 -3.645 1 95.19 59 ASP B C 1
ATOM 1701 O O . ASP B 1 59 ? 14.242 -18.938 -3.363 1 95.19 59 ASP B O 1
ATOM 1705 N N . PHE B 1 60 ? 12.391 -18.422 -4.551 1 95.06 60 PHE B N 1
ATOM 1706 C CA . PHE B 1 60 ? 12.453 -19.609 -5.383 1 95.06 60 PHE B CA 1
ATOM 1707 C C . PHE B 1 60 ? 13.742 -19.641 -6.195 1 95.06 60 PHE B C 1
ATOM 1709 O O . PHE B 1 60 ? 14.445 -20.656 -6.23 1 95.06 60 PHE B O 1
ATOM 1716 N N . LEU B 1 61 ? 14.07 -18.547 -6.828 1 94.06 61 LEU B N 1
ATOM 1717 C CA . LEU B 1 61 ? 15.258 -18.438 -7.676 1 94.06 61 LEU B CA 1
ATOM 1718 C C . LEU B 1 61 ? 16.531 -18.516 -6.848 1 94.06 61 LEU B C 1
ATOM 1720 O O . LEU B 1 61 ? 17.516 -19.125 -7.266 1 94.06 61 LEU B O 1
ATOM 1724 N N . GLU B 1 62 ? 16.469 -17.859 -5.715 1 92.56 62 GLU B N 1
ATOM 1725 C CA . GLU B 1 62 ? 17.609 -17.938 -4.812 1 92.56 62 GLU B CA 1
ATOM 1726 C C . GLU B 1 62 ? 17.859 -19.375 -4.371 1 92.56 62 GLU B C 1
ATOM 1728 O O . GLU B 1 62 ? 19.016 -19.812 -4.262 1 92.56 62 GLU B O 1
ATOM 1733 N N . ASN B 1 63 ? 16.797 -20 -4.062 1 90 63 ASN B N 1
ATOM 1734 C CA . ASN B 1 63 ? 16.891 -21.406 -3.689 1 90 63 ASN B CA 1
ATOM 1735 C C . ASN B 1 63 ? 17.531 -22.25 -4.793 1 90 63 ASN B C 1
ATOM 1737 O O . ASN B 1 63 ? 18.109 -23.297 -4.52 1 90 63 ASN B O 1
ATOM 1741 N N . ARG B 1 64 ? 17.531 -21.797 -5.961 1 88.19 64 ARG B N 1
ATOM 1742 C CA . ARG B 1 64 ? 18.062 -22.531 -7.105 1 88.19 64 ARG B CA 1
ATOM 1743 C C . ARG B 1 64 ? 19.406 -21.953 -7.531 1 88.19 64 ARG B C 1
ATOM 1745 O O . ARG B 1 64 ? 19.922 -22.281 -8.602 1 88.19 64 ARG B O 1
ATOM 1752 N N . GLY B 1 65 ? 19.922 -20.938 -6.75 1 88.38 65 GLY B N 1
ATOM 1753 C CA . GLY B 1 65 ? 21.297 -20.5 -6.941 1 88.38 65 GLY B CA 1
ATOM 1754 C C . GLY B 1 65 ? 21.406 -19.125 -7.57 1 88.38 65 GLY B C 1
ATOM 1755 O O . GLY B 1 65 ? 22.516 -18.625 -7.762 1 88.38 65 GLY B O 1
ATOM 1756 N N . ASN B 1 66 ? 20.281 -18.531 -7.941 1 86.69 66 ASN B N 1
ATOM 1757 C CA . ASN B 1 66 ? 20.297 -17.188 -8.508 1 86.69 66 ASN B CA 1
ATOM 1758 C C . ASN B 1 66 ? 20.156 -16.109 -7.422 1 86.69 66 ASN B C 1
ATOM 1760 O O . ASN B 1 66 ? 19.047 -15.828 -6.969 1 86.69 66 ASN B O 1
ATOM 1764 N N . THR B 1 67 ? 21.281 -15.438 -7.102 1 82.62 67 THR B N 1
ATOM 1765 C CA . THR B 1 67 ? 21.281 -14.57 -5.93 1 82.62 67 THR B CA 1
ATOM 1766 C C . THR B 1 67 ? 21.312 -13.102 -6.348 1 82.62 67 THR B C 1
ATOM 1768 O O . THR B 1 67 ? 21.391 -12.211 -5.496 1 82.62 67 THR B O 1
ATOM 1771 N N . ASN B 1 68 ? 21.234 -12.797 -7.574 1 87.81 68 ASN B N 1
ATOM 1772 C CA . ASN B 1 68 ? 21.375 -11.414 -8.031 1 87.81 68 ASN B CA 1
ATOM 1773 C C . ASN B 1 68 ? 20.031 -10.766 -8.312 1 87.81 68 ASN B C 1
ATOM 1775 O O . ASN B 1 68 ? 19.859 -10.086 -9.32 1 87.81 68 ASN B O 1
ATOM 1779 N N . ILE B 1 69 ? 19.078 -11.062 -7.449 1 91.94 69 ILE B N 1
ATOM 1780 C CA . ILE B 1 69 ? 17.75 -10.469 -7.586 1 91.94 69 ILE B CA 1
ATOM 1781 C C . ILE B 1 69 ? 17.531 -9.438 -6.484 1 91.94 69 ILE B C 1
ATOM 1783 O O . ILE B 1 69 ? 17.406 -9.789 -5.309 1 91.94 69 ILE B O 1
ATOM 1787 N N . TYR B 1 70 ? 17.406 -8.164 -6.848 1 91.5 70 TYR B N 1
ATOM 1788 C CA . TYR B 1 70 ? 17.391 -7.086 -5.863 1 91.5 70 TYR B CA 1
ATOM 1789 C C . TYR B 1 70 ? 16.016 -6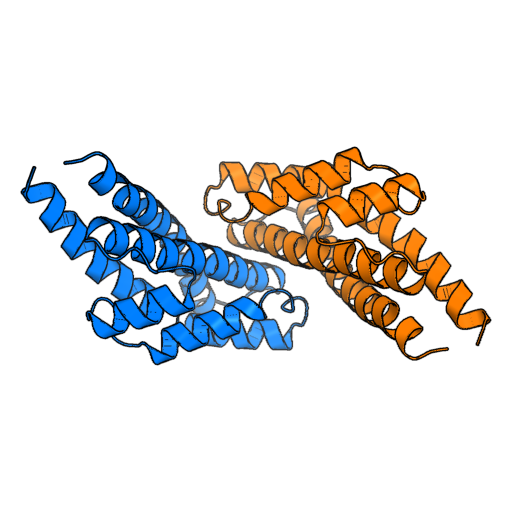.445 -5.777 1 91.5 70 TYR B C 1
ATOM 1791 O O . TYR B 1 70 ? 15.727 -5.699 -4.836 1 91.5 70 TYR B O 1
ATOM 1799 N N . GLY B 1 71 ? 15.164 -6.719 -6.793 1 95.06 71 GLY B N 1
ATOM 1800 C CA . GLY B 1 71 ? 13.844 -6.113 -6.801 1 95.06 71 GLY B CA 1
ATOM 1801 C C . GLY B 1 71 ? 12.875 -6.801 -7.746 1 95.06 71 GLY B C 1
ATOM 1802 O O . GLY B 1 71 ? 13.203 -7.836 -8.328 1 95.06 71 GLY B O 1
ATOM 1803 N N . SER B 1 72 ? 11.719 -6.246 -7.762 1 96.75 72 SER B N 1
ATOM 1804 C CA . SER B 1 72 ? 10.641 -6.852 -8.539 1 96.75 72 SER B CA 1
ATOM 1805 C C . SER B 1 72 ? 10.984 -6.887 -10.023 1 96.75 72 SER B C 1
ATOM 1807 O O . SER B 1 72 ? 10.633 -7.844 -10.719 1 96.75 72 SER B O 1
ATOM 1809 N N . ARG B 1 73 ? 11.641 -5.863 -10.453 1 96.31 73 ARG B N 1
ATOM 1810 C CA . ARG B 1 73 ? 12 -5.812 -11.867 1 96.31 73 ARG B CA 1
ATOM 1811 C C . ARG B 1 73 ? 12.969 -6.938 -12.227 1 96.31 73 ARG B C 1
ATOM 1813 O O . ARG B 1 73 ? 12.758 -7.656 -13.203 1 96.31 73 ARG B O 1
ATOM 1820 N N . ASP B 1 74 ? 14.055 -7.09 -11.469 1 96.06 74 ASP B N 1
ATOM 1821 C CA . ASP B 1 74 ? 15.023 -8.156 -11.672 1 96.06 74 ASP B CA 1
ATOM 1822 C C . ASP B 1 74 ? 14.344 -9.531 -11.625 1 96.06 74 ASP B C 1
ATOM 1824 O O . ASP B 1 74 ? 14.617 -10.391 -12.461 1 96.06 74 ASP B O 1
ATOM 1828 N N . ALA B 1 75 ? 13.492 -9.68 -10.602 1 96.31 75 ALA B N 1
ATOM 1829 C CA . ALA B 1 75 ? 12.789 -10.945 -10.422 1 96.31 75 ALA B CA 1
ATOM 1830 C C . ALA B 1 75 ? 11.938 -11.281 -11.641 1 96.31 75 ALA B C 1
ATOM 1832 O O . ALA B 1 75 ? 11.93 -12.422 -12.109 1 96.31 75 ALA B O 1
ATOM 1833 N N . THR B 1 76 ? 11.25 -10.273 -12.148 1 96.5 76 THR B N 1
ATOM 1834 C CA . THR B 1 76 ? 10.375 -10.445 -13.297 1 96.5 76 THR B CA 1
ATOM 1835 C C . THR B 1 76 ? 11.18 -10.836 -14.539 1 96.5 76 THR B C 1
ATOM 1837 O O . THR B 1 76 ? 10.828 -11.789 -15.234 1 96.5 76 THR B O 1
ATOM 1840 N N . LYS B 1 77 ? 12.227 -10.148 -14.766 1 96.06 77 LYS B N 1
ATOM 1841 C CA . LYS B 1 77 ? 13.055 -10.43 -15.93 1 96.06 77 LYS B CA 1
ATOM 1842 C C . LYS B 1 77 ? 13.617 -11.844 -15.883 1 96.06 77 LYS B C 1
ATOM 1844 O O . LYS B 1 77 ? 13.555 -12.578 -16.875 1 96.06 77 LYS B O 1
ATOM 1849 N N . GLU B 1 78 ? 14.18 -12.156 -14.797 1 95.56 78 GLU B N 1
ATOM 1850 C CA . GLU B 1 78 ? 14.766 -13.484 -14.633 1 95.56 78 GLU B CA 1
ATOM 1851 C C . GLU B 1 78 ? 13.711 -14.578 -14.773 1 95.56 78 GLU B C 1
ATOM 1853 O O . GLU B 1 78 ? 13.938 -15.586 -15.445 1 95.56 78 GLU B O 1
ATOM 1858 N N . ALA B 1 79 ? 12.586 -14.336 -14.125 1 95.94 79 ALA B N 1
ATOM 1859 C CA . ALA B 1 79 ? 11.492 -15.305 -14.172 1 95.94 79 ALA B CA 1
ATOM 1860 C C . ALA B 1 79 ? 11 -15.5 -15.609 1 95.94 79 ALA B C 1
ATOM 1862 O O . ALA B 1 79 ? 10.664 -16.609 -16.016 1 95.94 79 ALA B O 1
ATOM 1863 N N . PHE B 1 80 ? 10.914 -14.461 -16.312 1 95.81 80 PHE B N 1
ATOM 1864 C CA . PHE B 1 80 ? 10.5 -14.539 -17.703 1 95.81 80 PHE B CA 1
ATOM 1865 C C . PHE B 1 80 ? 11.523 -15.312 -18.531 1 95.81 80 PHE B C 1
ATOM 1867 O O . PHE B 1 80 ? 11.156 -16.188 -19.328 1 95.81 80 PHE B O 1
ATOM 1874 N N . THR B 1 81 ? 12.781 -15.023 -18.328 1 94.81 81 THR B N 1
ATOM 1875 C CA . THR B 1 81 ? 13.859 -15.68 -19.062 1 94.81 81 THR B CA 1
ATOM 1876 C C . THR B 1 81 ? 13.852 -17.188 -18.812 1 94.81 81 THR B C 1
ATOM 1878 O O . THR B 1 81 ? 14.102 -17.969 -19.734 1 94.81 81 THR B O 1
ATOM 1881 N N . LEU B 1 82 ? 13.453 -17.562 -17.641 1 93.62 82 LEU B N 1
ATOM 1882 C CA . LEU B 1 82 ? 13.492 -18.969 -17.25 1 93.62 82 LEU B CA 1
ATOM 1883 C C . LEU B 1 82 ? 12.164 -19.656 -17.531 1 93.62 82 LEU B C 1
ATOM 1885 O O . LEU B 1 82 ? 12.016 -20.859 -17.281 1 93.62 82 LEU B O 1
ATOM 1889 N N . GLY B 1 83 ? 11.211 -18.891 -17.922 1 93.88 83 GLY B N 1
ATOM 1890 C CA . GLY B 1 83 ? 9.938 -19.453 -18.312 1 93.88 83 GLY B CA 1
ATOM 1891 C C . GLY B 1 83 ? 9 -19.688 -17.141 1 93.88 83 GLY B C 1
ATOM 1892 O O . GLY B 1 83 ? 8.055 -20.469 -17.234 1 93.88 83 GLY B O 1
ATOM 1893 N N . LEU B 1 84 ? 9.289 -19.078 -16.016 1 94.06 84 LEU B N 1
ATOM 1894 C CA . LEU B 1 84 ? 8.43 -19.188 -14.852 1 94.06 84 LEU B CA 1
ATOM 1895 C C . LEU B 1 84 ? 7.164 -18.359 -15.016 1 94.06 84 LEU B C 1
ATOM 1897 O O . LEU B 1 84 ? 6.125 -18.672 -14.438 1 94.06 84 LEU B O 1
ATOM 1901 N N . ILE B 1 85 ? 7.301 -17.25 -15.758 1 95.75 85 ILE B N 1
ATOM 1902 C CA . ILE B 1 85 ? 6.145 -16.453 -16.156 1 95.75 85 ILE B CA 1
ATOM 1903 C C . ILE B 1 85 ? 6.141 -16.25 -17.656 1 95.75 85 ILE B C 1
ATOM 1905 O O . ILE B 1 85 ? 7.199 -16.25 -18.297 1 95.75 85 ILE B O 1
ATOM 1909 N N . GLU B 1 86 ? 5.062 -16.109 -18.25 1 93.56 86 GLU B N 1
ATOM 1910 C CA . GLU B 1 86 ? 4.953 -16.047 -19.719 1 93.56 86 GLU B CA 1
ATOM 1911 C C . GLU B 1 86 ? 4.672 -14.617 -20.172 1 93.56 86 GLU B C 1
ATOM 1913 O O . GLU B 1 86 ? 5.125 -14.211 -21.25 1 93.56 86 GLU B O 1
ATOM 1918 N N . ASN B 1 87 ? 3.961 -13.812 -19.5 1 94.25 87 ASN B N 1
ATOM 1919 C CA . ASN B 1 87 ? 3.559 -12.469 -19.906 1 94.25 87 ASN B CA 1
ATOM 1920 C C . ASN B 1 87 ? 4.414 -11.398 -19.234 1 94.25 87 ASN B C 1
ATOM 1922 O O . ASN B 1 87 ? 3.896 -10.57 -18.484 1 94.25 87 ASN B O 1
ATOM 1926 N N . GLY B 1 88 ? 5.715 -11.398 -19.625 1 94.94 88 GLY B N 1
ATOM 1927 C CA . GLY B 1 88 ? 6.668 -10.492 -19 1 94.94 88 GLY B CA 1
ATOM 1928 C C . GLY B 1 88 ? 6.242 -9.031 -19.094 1 94.94 88 GLY B C 1
ATOM 1929 O O . GLY B 1 88 ? 6.434 -8.266 -18.141 1 94.94 88 GLY B O 1
ATOM 1930 N N . GLU B 1 89 ? 5.68 -8.68 -20.172 1 96.56 89 GLU B N 1
ATOM 1931 C CA . GLU B 1 89 ? 5.246 -7.301 -20.375 1 96.56 89 GLU B CA 1
ATOM 1932 C C . GLU B 1 89 ? 4.18 -6.902 -19.359 1 96.56 89 GLU B C 1
ATOM 1934 O O . GLU B 1 89 ? 4.207 -5.789 -18.828 1 96.56 89 GLU B O 1
ATOM 1939 N N . VAL B 1 90 ? 3.227 -7.762 -19.125 1 98.12 90 VAL B N 1
ATOM 1940 C CA . VAL B 1 90 ? 2.168 -7.492 -18.156 1 98.12 90 VAL B CA 1
ATOM 1941 C C . VAL B 1 90 ? 2.768 -7.348 -16.75 1 98.12 90 VAL B C 1
ATOM 1943 O O . VAL B 1 90 ? 2.369 -6.465 -15.992 1 98.12 90 VAL B O 1
ATOM 1946 N N . TRP B 1 91 ? 3.744 -8.172 -16.469 1 98 91 TRP B N 1
ATOM 1947 C CA . TRP B 1 91 ? 4.406 -8.094 -15.172 1 98 91 TRP B CA 1
ATOM 1948 C C . TRP B 1 91 ? 5.125 -6.762 -15 1 98 91 TRP B C 1
ATOM 1950 O O . TRP B 1 91 ? 5.078 -6.152 -13.93 1 98 91 TRP B O 1
ATOM 1960 N N . MET B 1 92 ? 5.754 -6.336 -16.109 1 97.75 92 MET B N 1
ATOM 1961 C CA . MET B 1 92 ? 6.422 -5.035 -16.062 1 97.75 92 MET B CA 1
ATOM 1962 C C . MET B 1 92 ? 5.406 -3.912 -15.883 1 97.75 92 MET B C 1
ATOM 1964 O O . MET B 1 92 ? 5.672 -2.945 -15.164 1 97.75 92 MET B O 1
ATOM 1968 N N . GLN B 1 93 ? 4.309 -4.09 -16.516 1 98 93 GLN B N 1
ATOM 1969 C CA . GLN B 1 93 ? 3.234 -3.115 -16.344 1 98 93 GLN B CA 1
ATOM 1970 C C . GLN B 1 93 ? 2.732 -3.082 -14.906 1 98 93 GLN B C 1
ATOM 1972 O O . GLN B 1 93 ? 2.406 -2.016 -14.383 1 98 93 GLN B O 1
ATOM 1977 N N . MET B 1 94 ? 2.66 -4.215 -14.242 1 98.25 94 MET B N 1
ATOM 1978 C CA . MET B 1 94 ? 2.24 -4.281 -12.844 1 98.25 94 MET B CA 1
ATOM 1979 C C . MET B 1 94 ? 3.176 -3.471 -11.953 1 98.25 94 MET B C 1
ATOM 1981 O O . MET B 1 94 ? 2.727 -2.797 -11.023 1 98.25 94 MET B O 1
ATOM 1985 N N . ILE B 1 95 ? 4.453 -3.621 -12.305 1 98 95 ILE B N 1
ATOM 1986 C CA . ILE B 1 95 ? 5.445 -2.896 -11.516 1 98 95 ILE B CA 1
ATOM 1987 C C . ILE B 1 95 ? 5.207 -1.394 -11.641 1 98 95 ILE B C 1
ATOM 1989 O O . ILE B 1 95 ? 5.23 -0.669 -10.641 1 98 95 ILE B O 1
ATOM 1993 N N . LYS B 1 96 ? 4.934 -0.97 -12.852 1 97.31 96 LYS B N 1
ATOM 1994 C CA . LYS B 1 96 ? 4.645 0.442 -13.078 1 97.31 96 LYS B CA 1
ATOM 1995 C C . LYS B 1 96 ? 3.383 0.874 -12.336 1 97.31 96 LYS B C 1
ATOM 1997 O O . LYS B 1 96 ? 3.354 1.942 -11.727 1 97.31 96 LYS B O 1
ATOM 2002 N N . SER B 1 97 ? 2.375 0.081 -12.406 1 98 97 SER B N 1
ATOM 2003 C CA . SER B 1 97 ? 1.122 0.363 -11.711 1 98 97 SER B CA 1
ATOM 2004 C C . SER B 1 97 ? 1.329 0.441 -10.203 1 98 97 SER B C 1
ATOM 2006 O O . SER B 1 97 ? 0.819 1.352 -9.547 1 98 97 SER B O 1
ATOM 2008 N N . ARG B 1 98 ? 2.1 -0.476 -9.695 1 97.25 98 ARG B N 1
ATOM 2009 C CA . ARG B 1 98 ? 2.379 -0.511 -8.258 1 97.25 98 ARG B CA 1
ATOM 2010 C C . ARG B 1 98 ? 3.053 0.777 -7.801 1 97.25 98 ARG B C 1
ATOM 2012 O O . ARG B 1 98 ? 2.846 1.225 -6.672 1 97.25 98 ARG B O 1
ATOM 2019 N N . ASN B 1 99 ? 3.852 1.316 -8.648 1 94.5 99 ASN B N 1
ATOM 2020 C CA . ASN B 1 99 ? 4.605 2.518 -8.312 1 94.5 99 ASN B CA 1
ATOM 2021 C C . ASN B 1 99 ? 3.697 3.736 -8.195 1 94.5 99 ASN B C 1
ATOM 2023 O O . ASN B 1 99 ? 4.062 4.734 -7.57 1 94.5 99 ASN B O 1
ATOM 2027 N N . ILE B 1 100 ? 2.537 3.613 -8.797 1 95.75 100 ILE B N 1
ATOM 2028 C CA . ILE B 1 100 ? 1.695 4.805 -8.797 1 95.75 100 ILE B CA 1
ATOM 2029 C C . ILE B 1 100 ? 0.48 4.582 -7.902 1 95.75 100 ILE B C 1
ATOM 2031 O O . ILE B 1 100 ? -0.412 5.43 -7.832 1 95.75 100 ILE B O 1
ATOM 2035 N N . THR B 1 101 ? 0.434 3.461 -7.145 1 96.38 101 THR B N 1
ATOM 2036 C CA . THR B 1 101 ? -0.702 3.176 -6.273 1 96.38 101 THR B CA 1
ATOM 2037 C C . THR B 1 101 ? -0.78 4.191 -5.137 1 96.38 101 THR B C 1
ATOM 2039 O O . THR B 1 101 ? -1.852 4.418 -4.574 1 96.38 101 THR B O 1
ATOM 2042 N N . SER B 1 102 ? 0.326 4.852 -4.816 1 93.06 102 SER B N 1
ATOM 2043 C CA . SER B 1 102 ? 0.34 5.867 -3.771 1 93.06 102 SER B CA 1
ATOM 2044 C C . SER B 1 102 ? -0.475 7.09 -4.176 1 93.06 102 SER B C 1
ATOM 2046 O O . SER B 1 102 ? -0.795 7.934 -3.338 1 93.06 102 SER B O 1
ATOM 2048 N N . HIS B 1 103 ? -0.908 7.121 -5.434 1 95.5 103 HIS B N 1
ATOM 2049 C CA . HIS B 1 103 ? -1.672 8.258 -5.941 1 95.5 103 HIS B CA 1
ATOM 2050 C C . HIS B 1 103 ? -3.135 7.883 -6.16 1 95.5 103 HIS B C 1
ATOM 2052 O O . HIS B 1 103 ? -3.906 8.672 -6.703 1 95.5 103 HIS B O 1
ATOM 2058 N N . THR B 1 104 ? -3.441 6.789 -5.676 1 96.75 104 THR B N 1
ATOM 2059 C CA . THR B 1 104 ? -4.785 6.301 -5.973 1 96.75 104 THR B CA 1
ATOM 2060 C C . THR B 1 104 ? -5.824 7.039 -5.137 1 96.75 104 THR B C 1
ATOM 2062 O O . THR B 1 104 ? -7.027 6.809 -5.285 1 96.75 104 THR B O 1
ATOM 2065 N N . TYR B 1 105 ? -5.312 7.965 -4.363 1 95.62 105 TYR B N 1
ATOM 2066 C CA . TYR B 1 105 ? -6.273 8.906 -3.793 1 95.62 105 TYR B CA 1
ATOM 2067 C C . TYR B 1 105 ? -6.973 9.703 -4.887 1 95.62 105 TYR B C 1
ATOM 2069 O O . TYR B 1 105 ? -8.023 10.305 -4.652 1 95.62 105 TYR B O 1
ATOM 2077 N N . ASP B 1 106 ? -6.375 9.742 -6.043 1 94.88 106 ASP B N 1
ATOM 2078 C CA . ASP B 1 106 ? -7.016 10.25 -7.25 1 94.88 106 ASP B CA 1
ATOM 2079 C C . ASP B 1 106 ? -7.91 9.188 -7.891 1 94.88 106 ASP B C 1
ATOM 2081 O O . ASP B 1 106 ? -7.434 8.117 -8.266 1 94.88 106 ASP B O 1
ATOM 2085 N N . GLU B 1 107 ? -9.109 9.492 -8.094 1 93.94 107 GLU B N 1
ATOM 2086 C CA . GLU B 1 107 ? -10.086 8.516 -8.57 1 93.94 107 GLU B CA 1
ATOM 2087 C C . GLU B 1 107 ? -9.75 8.031 -9.969 1 93.94 107 GLU B C 1
ATOM 2089 O O . GLU B 1 107 ? -9.945 6.852 -10.289 1 93.94 107 GLU B O 1
ATOM 2094 N N . GLY B 1 108 ? -9.328 8.938 -10.812 1 96.06 108 GLY B N 1
ATOM 2095 C CA . GLY B 1 108 ? -8.945 8.539 -12.156 1 96.06 108 GLY B CA 1
ATOM 2096 C C . GLY B 1 108 ? -7.836 7.508 -12.18 1 96.06 108 GLY B C 1
ATOM 2097 O O . GLY B 1 108 ? -7.926 6.512 -12.906 1 96.06 108 GLY B O 1
ATOM 2098 N N . THR B 1 109 ? -6.84 7.723 -11.406 1 97.06 109 THR B N 1
ATOM 2099 C CA . THR B 1 109 ? -5.727 6.789 -11.297 1 97.06 109 THR B CA 1
ATOM 2100 C C . THR B 1 109 ? -6.195 5.449 -10.734 1 97.06 109 THR B C 1
ATOM 2102 O O . THR B 1 109 ? -5.812 4.391 -11.242 1 97.06 109 THR B O 1
ATOM 2105 N N . ALA B 1 110 ? -7.047 5.531 -9.734 1 97.56 110 ALA B N 1
ATOM 2106 C CA . ALA B 1 110 ? -7.586 4.316 -9.133 1 97.56 110 ALA B CA 1
ATOM 2107 C C . ALA B 1 110 ? -8.352 3.484 -10.164 1 97.56 110 ALA B C 1
ATOM 2109 O O . ALA B 1 110 ? -8.125 2.279 -10.289 1 97.56 110 ALA B O 1
ATOM 2110 N N . ASP B 1 111 ? -9.156 4.129 -10.906 1 97.56 111 ASP B N 1
ATOM 2111 C CA . ASP B 1 111 ? -9.992 3.443 -11.898 1 97.56 111 ASP B CA 1
ATOM 2112 C C . ASP B 1 111 ? -9.133 2.775 -12.969 1 97.56 111 ASP B C 1
ATOM 2114 O O . ASP B 1 111 ? -9.438 1.669 -13.414 1 97.56 111 ASP B O 1
ATOM 2118 N N . GLU B 1 112 ? -8.148 3.459 -13.336 1 97.81 112 GLU B N 1
ATOM 2119 C CA . GLU B 1 112 ? -7.246 2.904 -14.336 1 97.81 112 GLU B CA 1
ATOM 2120 C C . GLU B 1 112 ? -6.59 1.619 -13.844 1 97.81 112 GLU B C 1
ATOM 2122 O O . GLU B 1 112 ? -6.586 0.606 -14.547 1 97.81 112 GLU B O 1
ATOM 2127 N N . ILE B 1 113 ? -6.094 1.636 -12.688 1 98.12 113 ILE B N 1
ATOM 2128 C CA . ILE B 1 113 ? -5.383 0.495 -12.125 1 98.12 113 ILE B CA 1
ATOM 2129 C C . ILE B 1 113 ? -6.359 -0.654 -11.875 1 98.12 113 ILE B C 1
ATOM 2131 O O . ILE B 1 113 ? -6.043 -1.813 -12.156 1 98.12 113 ILE B O 1
ATOM 2135 N N . ILE B 1 114 ? -7.516 -0.307 -11.461 1 98.25 114 ILE B N 1
ATOM 2136 C CA . ILE B 1 114 ? -8.539 -1.314 -11.211 1 98.25 114 ILE B CA 1
ATOM 2137 C C . ILE B 1 114 ? -8.898 -2.025 -12.516 1 98.25 114 ILE B C 1
ATOM 2139 O O . ILE B 1 114 ? -9.062 -3.246 -12.539 1 98.25 114 ILE B O 1
ATOM 2143 N N . GLY B 1 115 ? -9.047 -1.202 -13.547 1 97.94 115 GLY B N 1
ATOM 2144 C CA . GLY B 1 115 ? -9.305 -1.795 -14.844 1 97.94 115 GLY B CA 1
ATOM 2145 C C . GLY B 1 115 ? -8.234 -2.773 -15.281 1 97.94 115 GLY B C 1
ATOM 2146 O O . GLY B 1 115 ? -8.539 -3.855 -15.789 1 97.94 115 GLY B O 1
ATOM 2147 N N . LEU B 1 116 ? -7.008 -2.453 -15.039 1 98.38 116 LEU B N 1
ATOM 2148 C CA . LEU B 1 116 ? -5.883 -3.307 -15.406 1 98.38 116 LEU B CA 1
ATOM 2149 C C . LEU B 1 116 ? -5.867 -4.578 -14.562 1 98.38 116 LEU B C 1
ATOM 2151 O O . LEU B 1 116 ? -5.57 -5.66 -15.07 1 98.38 116 LEU B O 1
ATOM 2155 N N . ILE B 1 117 ? -6.199 -4.43 -13.305 1 98.5 117 ILE B N 1
ATOM 2156 C CA . ILE B 1 117 ? -6.25 -5.574 -12.398 1 98.5 117 ILE B CA 1
ATOM 2157 C C . ILE B 1 117 ? -7.293 -6.574 -12.898 1 98.5 117 ILE B C 1
ATOM 2159 O O . ILE B 1 117 ? -7.012 -7.77 -13 1 98.5 117 ILE B O 1
ATOM 2163 N N . LYS B 1 118 ? -8.414 -6.023 -13.195 1 97.81 118 LYS B N 1
ATOM 2164 C CA . LYS B 1 118 ? -9.539 -6.852 -13.625 1 97.81 118 LYS B CA 1
ATOM 2165 C C . LYS B 1 118 ? -9.25 -7.504 -14.977 1 97.81 118 LYS B C 1
ATOM 2167 O O . LYS B 1 118 ? -9.508 -8.695 -15.156 1 97.81 118 LYS B O 1
ATOM 2172 N N . ASP B 1 119 ? -8.617 -6.789 -15.844 1 96.81 119 ASP B N 1
ATOM 2173 C CA . ASP B 1 119 ? -8.562 -7.215 -17.25 1 96.81 119 ASP B CA 1
ATOM 2174 C C . ASP B 1 119 ? -7.293 -8.008 -17.531 1 96.81 119 ASP B C 1
ATOM 2176 O O . ASP B 1 119 ? -7.234 -8.773 -18.5 1 96.81 119 ASP B O 1
ATOM 2180 N N . SER B 1 120 ? -6.266 -7.828 -16.688 1 97.88 120 SER B N 1
ATOM 2181 C CA . SER B 1 120 ? -4.984 -8.406 -17.078 1 97.88 120 SER B CA 1
ATOM 2182 C C . SER B 1 120 ? -4.238 -8.984 -15.891 1 97.88 120 SER B C 1
ATOM 2184 O O . SER B 1 120 ? -3.789 -10.133 -15.93 1 97.88 120 SER B O 1
ATOM 2186 N N . TYR B 1 121 ? -4.137 -8.281 -14.828 1 98.62 121 TYR B N 1
ATOM 2187 C CA . TYR B 1 121 ? -3.213 -8.625 -13.75 1 98.62 121 TYR B CA 1
ATOM 2188 C C . TYR B 1 121 ? -3.674 -9.883 -13.023 1 98.62 121 TYR B C 1
ATOM 2190 O O . TYR B 1 121 ? -2.859 -10.742 -12.672 1 98.62 121 TYR B O 1
ATOM 2198 N N . PHE B 1 122 ? -4.957 -9.977 -12.805 1 98.62 122 PHE B N 1
ATOM 2199 C CA . PHE B 1 122 ? -5.461 -11.109 -12.047 1 98.62 122 PHE B CA 1
ATOM 2200 C C . PHE B 1 122 ? -5.137 -12.422 -12.758 1 98.62 122 PHE B C 1
ATOM 2202 O O . PHE B 1 122 ? -4.707 -13.391 -12.125 1 98.62 122 PHE B O 1
ATOM 2209 N N . GLU B 1 123 ? -5.305 -12.43 -14.016 1 97.94 123 GLU B N 1
ATOM 2210 C CA . GLU B 1 123 ? -5.066 -13.633 -14.797 1 97.94 123 GLU B CA 1
ATOM 2211 C C . GLU B 1 123 ? -3.613 -14.086 -14.695 1 97.94 123 GLU B C 1
ATOM 2213 O O . GLU B 1 123 ? -3.338 -15.281 -14.555 1 97.94 123 GLU B O 1
ATOM 2218 N N . VAL B 1 124 ? -2.689 -13.164 -14.727 1 98 124 VAL B N 1
ATOM 2219 C CA . VAL B 1 124 ? -1.276 -13.523 -14.695 1 98 124 VAL B CA 1
ATOM 2220 C C . VAL B 1 124 ? -0.896 -13.992 -13.289 1 98 124 VAL B C 1
ATOM 2222 O O . VAL B 1 124 ? -0.046 -14.875 -13.133 1 98 124 VAL B O 1
ATOM 2225 N N . PHE B 1 125 ? -1.553 -13.453 -12.305 1 98.5 125 PHE B N 1
ATOM 2226 C CA . PHE B 1 125 ? -1.351 -13.945 -10.953 1 98.5 125 PHE B CA 1
ATOM 2227 C C . PHE B 1 125 ? -1.803 -15.398 -10.828 1 98.5 125 PHE B C 1
ATOM 2229 O O . PHE B 1 125 ? -1.143 -16.203 -10.18 1 98.5 125 PHE B O 1
ATOM 2236 N N . GLU B 1 126 ? -2.918 -15.68 -11.438 1 98.38 126 GLU B N 1
ATOM 2237 C CA . GLU B 1 126 ? -3.434 -17.047 -11.43 1 98.38 126 GLU B CA 1
ATOM 2238 C C . GLU B 1 126 ? -2.488 -18 -12.164 1 98.38 126 GLU B C 1
ATOM 2240 O O . GLU B 1 126 ? -2.258 -19.125 -11.711 1 98.38 126 GLU B O 1
ATOM 2245 N N . GLU B 1 127 ? -2.006 -17.547 -13.289 1 98.06 127 GLU B N 1
ATOM 2246 C CA . GLU B 1 127 ? -1.034 -18.344 -14.023 1 98.06 127 GLU B CA 1
ATOM 2247 C C . GLU B 1 127 ? 0.197 -18.641 -13.172 1 98.06 127 GLU B C 1
ATOM 2249 O O . GLU B 1 127 ? 0.72 -19.75 -13.195 1 98.06 127 GLU B O 1
ATOM 2254 N N . PHE B 1 128 ? 0.645 -17.625 -12.484 1 98 128 PHE B N 1
ATOM 2255 C CA . PHE B 1 128 ? 1.788 -17.781 -11.594 1 98 128 PHE B CA 1
ATOM 2256 C C . PHE B 1 128 ? 1.49 -18.797 -10.508 1 98 128 PHE B C 1
ATOM 2258 O O . PHE B 1 128 ? 2.328 -19.656 -10.203 1 98 128 PHE B O 1
ATOM 2265 N N . ARG B 1 129 ? 0.295 -18.688 -9.914 1 98.12 129 ARG B N 1
ATOM 2266 C CA . ARG B 1 129 ? -0.109 -19.656 -8.891 1 98.12 129 ARG B CA 1
ATOM 2267 C C . ARG B 1 129 ? -0.036 -21.078 -9.422 1 98.12 129 ARG B C 1
ATOM 2269 O O . ARG B 1 129 ? 0.499 -21.969 -8.75 1 98.12 129 ARG B O 1
ATOM 2276 N N . ILE B 1 130 ? -0.542 -21.297 -10.602 1 97.69 130 ILE B N 1
ATOM 2277 C CA . ILE B 1 130 ? -0.577 -22.625 -11.219 1 97.69 130 ILE B CA 1
ATOM 2278 C C . ILE B 1 130 ? 0.848 -23.141 -11.422 1 97.69 130 ILE B C 1
ATOM 2280 O O . ILE B 1 130 ? 1.162 -24.281 -11.07 1 97.69 130 ILE B O 1
ATOM 2284 N N . LYS B 1 131 ? 1.666 -22.281 -11.945 1 96.81 131 LYS B N 1
ATOM 2285 C CA . LYS B 1 131 ? 3.053 -22.641 -12.219 1 96.81 131 LYS B CA 1
ATOM 2286 C C . LYS B 1 131 ? 3.791 -23.016 -10.938 1 96.81 131 LYS B C 1
ATOM 2288 O O . LYS B 1 131 ? 4.461 -24.047 -10.875 1 96.81 131 LYS B O 1
ATOM 2293 N N . MET B 1 132 ? 3.699 -22.219 -9.938 1 96.06 132 MET B N 1
ATOM 2294 C CA . MET B 1 132 ? 4.41 -22.453 -8.688 1 96.06 132 MET B CA 1
ATOM 2295 C C . MET B 1 132 ? 3.867 -23.688 -7.973 1 96.06 132 MET B C 1
ATOM 2297 O O . MET B 1 132 ? 4.613 -24.391 -7.285 1 96.06 132 MET B O 1
ATOM 2301 N N . ASN B 1 133 ? 2.551 -23.859 -8.109 1 96.5 133 ASN B N 1
ATOM 2302 C CA . ASN B 1 133 ? 1.959 -25.062 -7.531 1 96.5 133 ASN B CA 1
ATOM 2303 C C . ASN B 1 133 ? 2.602 -26.328 -8.094 1 96.5 133 ASN B C 1
ATOM 2305 O O . ASN B 1 133 ? 2.76 -27.312 -7.375 1 96.5 133 ASN B O 1
ATOM 2309 N N . GLU B 1 134 ? 2.916 -26.297 -9.367 1 94.94 134 GLU B N 1
ATOM 2310 C CA . GLU B 1 134 ? 3.598 -27.438 -9.992 1 94.94 134 GLU B CA 1
ATOM 2311 C C . GLU B 1 134 ? 4.949 -27.688 -9.328 1 94.94 134 GLU B C 1
ATOM 2313 O O . GLU B 1 134 ? 5.297 -28.844 -9.047 1 94.94 134 GLU B O 1
ATOM 2318 N N . PHE B 1 135 ? 5.672 -26.609 -9.078 1 92.06 135 PHE B N 1
ATOM 2319 C CA . PHE B 1 135 ? 6.98 -26.734 -8.445 1 92.06 135 PHE B CA 1
ATOM 2320 C C . PHE B 1 135 ? 6.844 -27.188 -7 1 92.06 135 PHE B C 1
ATOM 2322 O O . PHE B 1 135 ? 7.668 -27.953 -6.504 1 92.06 135 PHE B O 1
ATOM 2329 N N . GLN B 1 136 ? 5.832 -26.656 -6.336 1 91.19 136 GLN B N 1
ATOM 2330 C CA . GLN B 1 136 ? 5.605 -27.031 -4.945 1 91.19 136 GLN B CA 1
ATOM 2331 C C . GLN B 1 136 ? 5.289 -28.531 -4.82 1 91.19 136 GLN B C 1
ATOM 2333 O O . GLN B 1 136 ? 5.758 -29.188 -3.895 1 91.19 136 GLN B O 1
ATOM 2338 N N . ARG B 1 137 ? 4.512 -29.047 -5.766 1 90.25 137 ARG B N 1
ATOM 2339 C CA . ARG B 1 137 ? 4.168 -30.469 -5.781 1 90.25 137 ARG B CA 1
ATOM 2340 C C . ARG B 1 137 ? 5.402 -31.328 -6.027 1 90.25 137 ARG B C 1
ATOM 2342 O O . ARG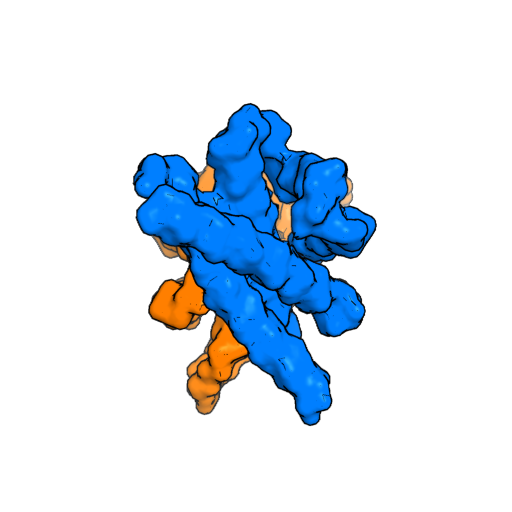 B 1 137 ? 5.559 -32.406 -5.418 1 90.25 137 ARG B O 1
ATOM 2349 N N . GLU B 1 138 ? 6.191 -30.891 -6.902 1 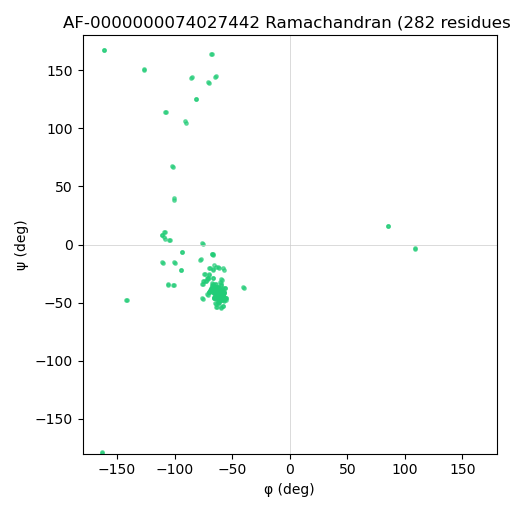86.31 138 GLU B N 1
ATOM 2350 C CA . GLU B 1 138 ? 7.418 -31.625 -7.215 1 86.31 138 GLU B CA 1
ATOM 2351 C C . GLU B 1 138 ? 8.359 -31.656 -6.016 1 86.31 138 GLU B C 1
ATOM 2353 O O . GLU B 1 138 ? 9.055 -32.656 -5.793 1 86.31 138 GLU B O 1
ATOM 2358 N N . GLU B 1 139 ? 8.422 -30.594 -5.305 1 82.12 139 GLU B N 1
ATOM 2359 C CA . GLU B 1 139 ? 9.266 -30.531 -4.113 1 82.12 139 GLU B CA 1
ATOM 2360 C C . GLU B 1 139 ? 8.734 -31.438 -3.014 1 82.12 139 GLU B C 1
ATOM 2362 O O . GLU B 1 139 ? 9.508 -32 -2.234 1 82.12 139 GLU B O 1
ATOM 2367 N N . SER B 1 140 ? 7.43 -31.484 -2.873 1 76.69 140 SER B N 1
ATOM 2368 C CA . SER B 1 140 ? 6.812 -32.344 -1.86 1 76.69 140 SER B CA 1
ATOM 2369 C C . SER B 1 140 ? 7.027 -33.812 -2.178 1 76.69 140 SER B C 1
ATOM 2371 O O . SER B 1 140 ? 7.035 -34.656 -1.274 1 76.69 140 SER B O 1
ATOM 2373 N N . LYS B 1 141 ? 7.168 -34.219 -3.418 1 74.75 141 LYS B N 1
ATOM 2374 C CA . LYS B 1 141 ? 7.406 -35.594 -3.824 1 74.75 141 LYS B CA 1
ATOM 2375 C C . LYS B 1 141 ? 8.852 -36 -3.561 1 74.75 141 LYS B C 1
ATOM 2377 O O . LYS B 1 141 ? 9.156 -37.188 -3.42 1 74.75 141 LYS B O 1
ATOM 2382 N N . LYS B 1 142 ? 9.672 -35.062 -3.721 1 67.25 142 LYS B N 1
ATOM 2383 C CA . LYS B 1 142 ? 11.07 -35.375 -3.443 1 67.25 142 LYS B CA 1
ATOM 2384 C C . LYS B 1 142 ? 11.281 -35.719 -1.967 1 67.25 142 LYS B C 1
ATOM 2386 O O . LYS B 1 142 ? 12.32 -36.25 -1.584 1 67.25 142 LYS B O 1
ATOM 2391 N N . LEU B 1 143 ? 10.328 -35.312 -1.078 1 54.06 143 LEU B N 1
ATOM 2392 C CA . LEU B 1 143 ? 10.469 -35.688 0.331 1 54.06 143 LEU B CA 1
ATOM 2393 C C . LEU B 1 143 ? 9.844 -37.031 0.61 1 54.06 143 LEU B C 1
ATOM 2395 O O . LEU B 1 143 ? 8.766 -37.344 0.1 1 54.06 143 LEU B O 1
#

pLDDT: mean 93.68, std 9.64, range [45.94, 98.75]

Secondary structure (DSSP, 8-state):
--TTHHHHHHHHHHHHHHHHHHHHHHHHHTTSPPPHHHHHHHHHHHHHHHHHHHHHHHHHHHHTT-----SHHHHHHHHHHTTS-S-HHHHHHHHHHHHTGGGTTSHHHHHHHHHHIIIIIHHHHHHHHHHHHHHHHHHHH--/--TTHHHHHHHHHHHHHHHHHHHHHHHHHTTSPPPHHHHHHHHHHHHHHHHHHHHHHHHHHHHTT-----SHHHHHHHHHHTTS-S-HHHHHHHHHHHHTGGGTTSHHHHHHHHHHIIIIIHHHHHHHHHHHHHHHHHHHH--

Nearest PDB structures (foldseek):
  8xdj-assembly1_C  TM=9.980E-01  e=5.256E-13  Legionella pneumophila
  8xeh-assembly1_D  TM=9.949E-01  e=5.648E-12  Legionella pneumophila
  6m6u-assembly1_D  TM=8.122E-01  e=1.615E-03  Shewanella oneidensis MR-1
  6m6w-assembly1_H  TM=7.846E-01  e=2.886E-03  Shewanella oneidensis MR-1
  6m6u-assembly1_I  TM=7.996E-01  e=4.175E-03  Shewanella oneidensis MR-1

Radius of gyration: 20.68 Å; Cα contacts (8 Å, |Δi|>4): 290; chains: 2; bounding box: 43×72×40 Å